Protein AF-B0DB51-F1 (afdb_monomer)

Sequence (323 aa):
MIADKHFDPCLPLSKAPIENFPLRRSRIPTSSFNSIAHEIDLVKVQYQRNSHHPLHLGYKSYASLAPIFNHLLAKFQSLYRTTTQAHVVEGTMSKFKYSYQAFLFFPILHEEIQLPTGSDLAKLDAIAEIVLDCSGQNAHGPGQAGRSTIPIYAILCNPYLNQSKVPTVRFIKFEGASRSFFVGAEARKNSQTEVYGLYQPDVDPFMFSKSLRGICDIIFDLLLLGFIDSMKASRGLQFAFGKFDYAEEDAEKWDVSINHAEIALKKFREAAEQYQNGRLGCCDDIVEEGMQALNTAVESSPGWYPRENAMTHWNVDEIDRRP

pLDDT: mean 74.55, std 19.04, range [26.89, 98.38]

Mean predicted aligned error: 10.65 Å

Secondary structure (DSSP, 8-state):
--------TT---TTS-PPEEEP------HHHHHHHHHHHHHHHHHT-TTS-S-HHHHHHHHH--HHHHHHHHHTTTTSEEEEEEEEEEETTEEEEEEEEEETTEEEEEEEEEEPPTT-HHHHHHHHHHHHHHHHHHHHHSS-SSS-PPPEEEEEEEE--SSTTS--EEEEEEEETTTTEEEEEEEEETTEEE--EE---TTT-HHHHHHHHHHHHHHHHHHHHHHHHHHHHHHTT-TTSS-SSSGGG--HHHHHHHHHHHHHHHHHHHHHHHHHHTT--TTHHHHHHHHHHHHHHHHHTS-TTS--TT--SS--HHHHTT--

Radius of gyration: 20.16 Å; Cα contacts (8 Å, |Δi|>4): 484; chains: 1; bounding box: 48×51×73 Å

Foldseek 3Di:
DDDPPDDDPQDPLPDDCFAADEFFFQQAFPVLLVQLVVVLVVLCVVLPPPPPPDLVPSLCSNQPCVSLCLSLVVLLLQQKDWDDFDFDDDPPKTKTWTFIDGQQAGQEIEMAIAFDPDDSVSVVVVVVVVLVVQLVRQVRGPDDPDADGFKHKYKYWHSYPDPPAFIKIWIKIAHNVVSGIHTYWHDDPPDTRGIQGQDDCVVPVPSNSVSSSRVSRRVSLSVLSSNLRNLVRCQQPQPPDPPPPPNPPDSVLSVLLSVLSVQLSVLSSVLVVCVVVVNPPCSNVSNVSSSVSSVRSSVSPDPVRDSPDRCPDDDPVVVVPDD

Solvent-accessible surface area (backbone atoms only — not comparable to full-atom values): 18064 Å² total; per-residue (Å²): 140,80,81,83,77,79,81,65,90,76,66,71,80,82,89,62,93,70,50,71,41,82,51,58,47,22,38,67,52,66,70,58,51,51,51,37,53,50,46,51,52,49,42,38,67,73,35,35,93,83,54,91,52,61,77,72,56,33,54,49,52,64,62,54,61,60,57,54,50,55,60,57,50,53,71,41,73,24,53,47,33,79,77,48,82,45,82,47,77,59,92,86,36,46,35,40,37,39,40,32,27,28,80,73,31,60,24,34,34,39,35,44,37,41,68,70,89,87,48,75,62,57,55,50,51,54,52,52,47,52,52,52,52,50,52,52,51,58,62,70,27,92,46,76,88,91,53,84,62,57,55,28,42,34,38,42,34,33,56,60,89,54,98,88,59,64,33,36,38,36,41,35,41,34,36,57,80,80,72,44,67,28,43,30,26,34,84,46,102,88,47,75,46,52,66,45,57,46,47,51,59,91,80,37,48,66,58,14,53,55,32,47,49,52,52,50,13,30,53,46,32,51,52,53,50,29,47,48,47,31,50,63,61,50,60,86,62,55,77,85,52,68,102,61,86,68,68,74,64,54,69,62,41,56,50,52,15,47,53,24,39,52,49,14,53,51,27,12,31,50,22,35,52,35,44,76,70,69,42,59,84,62,21,60,58,34,24,49,54,14,48,51,26,35,47,51,13,54,69,44,40,72,76,84,58,71,61,85,63,44,76,86,60,94,59,71,73,66,66,77,68,61,134

Organism: Laccaria bicolor (strain S238N-H82 / ATCC MYA-4686) (NCBI:txid486041)

Structure (mmCIF, N/CA/C/O backbone):
data_AF-B0DB51-F1
#
_entry.id   AF-B0DB51-F1
#
loop_
_atom_site.group_PDB
_atom_site.id
_atom_site.type_symbol
_atom_site.label_atom_id
_atom_site.label_alt_id
_atom_site.label_comp_id
_atom_site.label_asym_id
_atom_site.label_entity_id
_atom_site.label_seq_id
_atom_site.pdbx_PDB_ins_code
_atom_site.Cartn_x
_atom_site.Cartn_y
_atom_site.Cartn_z
_atom_site.occupancy
_atom_site.B_iso_or_equiv
_atom_site.auth_seq_id
_atom_site.auth_comp_id
_atom_site.auth_asym_id
_atom_site.auth_atom_id
_atom_site.pdbx_PDB_model_num
ATOM 1 N N . MET A 1 1 ? -11.425 -16.390 43.180 1.00 30.97 1 MET A N 1
ATOM 2 C CA . MET A 1 1 ? -11.616 -15.559 41.974 1.00 30.97 1 MET A CA 1
ATOM 3 C C . MET A 1 1 ? -10.364 -14.723 41.789 1.00 30.97 1 MET A C 1
ATOM 5 O O . MET A 1 1 ? -10.190 -13.737 42.491 1.00 30.97 1 MET A O 1
ATOM 9 N N . ILE A 1 2 ? -9.441 -15.195 40.954 1.00 26.94 2 ILE A N 1
ATOM 10 C CA . ILE A 1 2 ? -8.206 -14.483 40.613 1.00 26.94 2 ILE A CA 1
ATOM 11 C C . ILE A 1 2 ? -8.519 -13.708 39.337 1.00 26.94 2 ILE A C 1
ATOM 13 O O . ILE A 1 2 ? -9.022 -14.295 38.385 1.00 26.94 2 ILE A O 1
A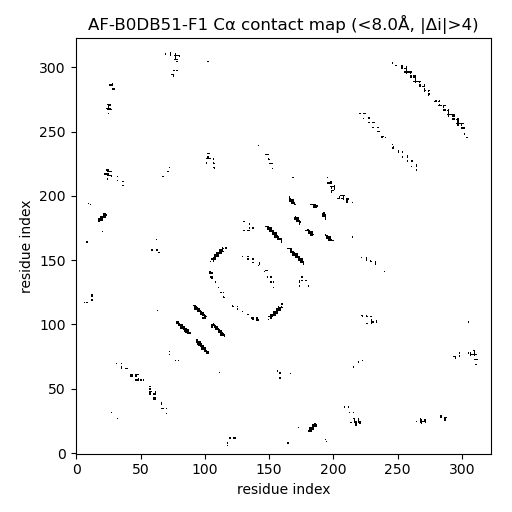TOM 17 N N . ALA A 1 3 ? -8.304 -12.396 39.369 1.00 26.89 3 ALA A N 1
ATOM 18 C CA . ALA A 1 3 ? -8.554 -11.505 38.249 1.00 26.89 3 ALA A CA 1
ATOM 19 C C . ALA A 1 3 ? -7.756 -11.954 37.013 1.00 26.89 3 ALA A C 1
ATOM 21 O O . ALA A 1 3 ? -6.528 -12.064 37.073 1.00 26.89 3 ALA A O 1
ATOM 22 N N . ASP A 1 4 ? -8.474 -12.196 35.915 1.00 30.66 4 ASP A N 1
ATOM 23 C CA . ASP A 1 4 ? -7.929 -12.376 34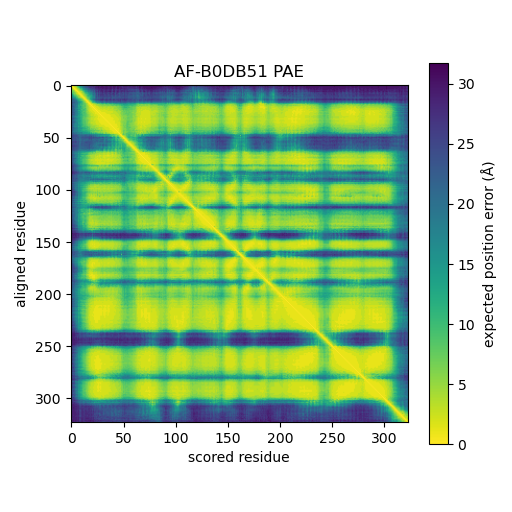.573 1.00 30.66 4 ASP A CA 1
ATOM 24 C C . ASP A 1 4 ? -7.029 -11.186 34.231 1.00 30.66 4 ASP A C 1
ATOM 26 O O . ASP A 1 4 ? -7.491 -10.082 33.933 1.00 30.66 4 ASP A O 1
ATOM 30 N N . LYS A 1 5 ? -5.711 -11.397 34.280 1.00 29.94 5 LYS A N 1
ATOM 31 C CA . LYS A 1 5 ? -4.756 -10.464 33.686 1.00 29.94 5 LYS A CA 1
ATOM 32 C C . LYS A 1 5 ? -4.947 -10.527 32.175 1.00 29.94 5 LYS A C 1
ATOM 34 O O . LYS A 1 5 ? -4.531 -11.485 31.529 1.00 29.94 5 LYS A O 1
ATOM 39 N N . HIS A 1 6 ? -5.606 -9.505 31.638 1.00 33.88 6 HIS A N 1
ATOM 40 C CA . HIS A 1 6 ? -5.788 -9.279 30.213 1.00 33.88 6 HIS A CA 1
ATOM 41 C C . HIS A 1 6 ? -4.480 -9.485 29.440 1.00 33.88 6 HIS A C 1
ATOM 43 O O . HIS A 1 6 ? -3.517 -8.735 29.579 1.00 33.88 6 HIS A O 1
ATOM 49 N N . PHE A 1 7 ? -4.467 -10.528 28.615 1.00 32.88 7 PHE A N 1
ATOM 50 C CA . PHE A 1 7 ? -3.421 -10.792 27.641 1.00 32.88 7 PHE A CA 1
ATOM 51 C C . PHE A 1 7 ? -3.569 -9.803 26.481 1.00 32.88 7 PHE A C 1
ATOM 53 O O . PHE A 1 7 ? -4.488 -9.956 25.665 1.00 32.88 7 PHE A O 1
ATOM 60 N N . ASP A 1 8 ? -2.682 -8.809 26.418 1.00 38.22 8 ASP A N 1
ATOM 61 C CA . ASP A 1 8 ? -2.663 -7.786 25.373 1.00 38.22 8 ASP A CA 1
ATOM 62 C C . ASP A 1 8 ? -2.074 -8.351 24.057 1.00 38.22 8 ASP A C 1
ATOM 64 O O . ASP A 1 8 ? -0.877 -8.648 23.981 1.00 38.22 8 ASP A O 1
ATOM 68 N N . PRO A 1 9 ? -2.887 -8.536 22.999 1.00 37.06 9 PRO A N 1
ATOM 69 C CA . PRO A 1 9 ? -2.409 -8.960 21.680 1.00 37.06 9 PRO A CA 1
ATOM 70 C C . PRO A 1 9 ? -1.460 -7.951 20.999 1.00 37.06 9 PRO A C 1
ATOM 72 O O . PRO A 1 9 ? -0.819 -8.303 20.005 1.00 37.06 9 PRO A O 1
ATOM 75 N N . CYS A 1 10 ? -1.354 -6.725 21.522 1.00 41.06 10 CYS A N 1
ATOM 76 C CA . CYS A 1 10 ? -0.528 -5.638 20.999 1.00 41.06 10 CYS A CA 1
ATOM 77 C C . CYS A 1 10 ? 0.886 -5.582 21.600 1.00 41.06 10 CYS A C 1
ATOM 79 O O . CYS A 1 10 ? 1.649 -4.688 21.240 1.00 41.06 10 CYS A O 1
ATOM 81 N N . LEU A 1 11 ? 1.262 -6.513 22.489 1.00 42.00 11 LEU A N 1
ATOM 82 C CA . LEU A 1 11 ? 2.612 -6.546 23.061 1.00 42.00 11 LEU A CA 1
ATOM 83 C C . LEU A 1 11 ? 3.681 -6.691 21.948 1.00 42.00 11 LEU A C 1
ATOM 85 O O . LEU A 1 11 ? 3.564 -7.606 21.115 1.00 42.00 11 LEU A O 1
ATOM 89 N N . PRO A 1 12 ? 4.701 -5.805 21.917 1.00 50.09 12 PRO A N 1
ATOM 90 C CA . PRO A 1 12 ? 5.802 -5.867 20.958 1.00 50.09 12 PRO A CA 1
ATOM 91 C C . PRO A 1 12 ? 6.576 -7.178 21.113 1.00 50.09 12 PRO A C 1
ATOM 93 O O . PRO A 1 12 ? 6.573 -7.790 22.183 1.00 50.09 12 PRO A O 1
ATOM 96 N N . LEU A 1 13 ? 7.230 -7.617 20.035 1.00 53.03 13 LEU A N 1
ATOM 97 C CA . LEU A 1 13 ? 8.095 -8.801 20.032 1.00 53.03 13 LEU A CA 1
ATOM 98 C C . LEU A 1 13 ? 9.250 -8.555 21.011 1.00 53.03 13 LEU A C 1
ATOM 100 O O . LEU A 1 13 ? 10.253 -7.934 20.672 1.00 53.03 13 LEU A O 1
ATOM 104 N N . SER A 1 14 ? 9.090 -8.960 22.269 1.00 49.25 14 SER A N 1
ATOM 105 C CA . SER A 1 14 ? 10.090 -8.659 23.286 1.00 49.25 14 SER A CA 1
ATOM 106 C C . SER A 1 14 ? 11.328 -9.551 23.102 1.00 49.25 14 SER A C 1
ATOM 108 O O . SER A 1 14 ? 11.208 -10.774 23.066 1.00 49.25 14 SER A O 1
ATOM 110 N N . LYS A 1 15 ? 12.506 -8.900 23.056 1.00 45.47 15 LYS A N 1
ATOM 111 C CA . LYS A 1 15 ? 13.894 -9.395 23.255 1.00 45.47 15 LYS A CA 1
ATOM 112 C C . LYS A 1 15 ? 14.832 -9.575 22.051 1.00 45.47 15 LYS A C 1
ATOM 114 O O . LYS A 1 15 ? 16.023 -9.739 22.302 1.00 45.47 15 LYS A O 1
ATOM 119 N N . ALA A 1 16 ? 14.395 -9.459 20.800 1.00 46.47 16 ALA A N 1
ATOM 120 C CA . ALA A 1 16 ? 15.324 -9.327 19.667 1.00 46.47 16 ALA A CA 1
ATOM 121 C C . ALA A 1 16 ? 15.239 -7.896 19.112 1.00 46.47 16 ALA A C 1
ATOM 123 O O . ALA A 1 16 ? 14.119 -7.436 18.886 1.00 46.47 16 ALA A O 1
ATOM 124 N N . PRO A 1 17 ? 16.356 -7.166 18.912 1.00 56.88 17 PRO A N 1
ATOM 125 C CA . PRO A 1 17 ? 16.323 -5.852 18.281 1.00 56.88 17 PRO A CA 1
ATOM 126 C C . PRO A 1 17 ? 16.059 -6.048 16.786 1.00 56.88 17 PRO A C 1
ATOM 128 O O . PRO A 1 17 ? 16.980 -6.071 15.976 1.00 56.88 17 PRO A O 1
ATOM 131 N N . ILE A 1 18 ? 14.798 -6.275 16.429 1.00 70.88 18 ILE A N 1
ATOM 132 C CA . ILE A 1 18 ? 14.376 -6.223 15.035 1.00 70.88 18 ILE A CA 1
ATOM 133 C C . ILE A 1 18 ? 14.387 -4.746 14.651 1.00 70.88 18 ILE A C 1
ATOM 135 O O . ILE A 1 18 ? 13.784 -3.918 15.333 1.00 70.88 18 ILE A O 1
ATOM 139 N N . GLU A 1 19 ? 15.126 -4.409 13.599 1.00 83.38 19 GLU A N 1
ATOM 140 C CA . GLU A 1 19 ? 15.186 -3.036 13.117 1.00 83.38 19 GLU A CA 1
ATOM 141 C C . GLU A 1 19 ? 13.831 -2.613 12.540 1.00 83.38 19 GLU A C 1
ATOM 143 O O . GLU A 1 19 ? 13.132 -3.388 11.878 1.00 83.38 19 GLU A O 1
ATOM 148 N N . ASN A 1 20 ? 13.470 -1.355 12.787 1.00 87.44 20 ASN A N 1
ATOM 149 C CA . ASN A 1 20 ? 12.212 -0.794 12.325 1.00 87.44 20 ASN A CA 1
ATOM 150 C C . ASN A 1 20 ? 12.416 -0.003 11.029 1.00 87.44 20 ASN A C 1
ATOM 152 O O . ASN A 1 20 ? 13.357 0.784 10.916 1.00 87.44 20 ASN A O 1
ATOM 156 N N . PHE A 1 21 ? 11.497 -0.153 10.073 1.00 91.56 21 PHE A N 1
ATOM 157 C CA . PHE A 1 21 ? 11.397 0.749 8.926 1.00 91.56 21 PHE A CA 1
ATOM 158 C C . PHE A 1 21 ? 10.251 1.751 9.141 1.00 91.56 21 PHE A C 1
ATOM 160 O O . PHE A 1 21 ? 9.211 1.394 9.705 1.00 91.56 21 PHE A O 1
ATOM 167 N N . PRO A 1 22 ? 10.411 3.016 8.712 1.00 91.94 22 PRO A N 1
ATOM 168 C CA . PRO A 1 22 ? 9.405 4.038 8.953 1.00 91.94 22 PRO A CA 1
ATOM 169 C C . PRO A 1 22 ? 8.180 3.810 8.064 1.00 91.94 22 PRO A C 1
ATOM 171 O O . PRO A 1 22 ? 8.269 3.908 6.839 1.00 91.94 22 PRO A O 1
ATOM 174 N N . LEU A 1 23 ? 7.024 3.576 8.684 1.00 93.69 23 LEU A N 1
ATOM 175 C CA . LEU A 1 23 ? 5.744 3.600 7.983 1.00 93.69 23 LEU A CA 1
ATOM 176 C C . LEU A 1 23 ? 5.307 5.043 7.759 1.00 93.69 2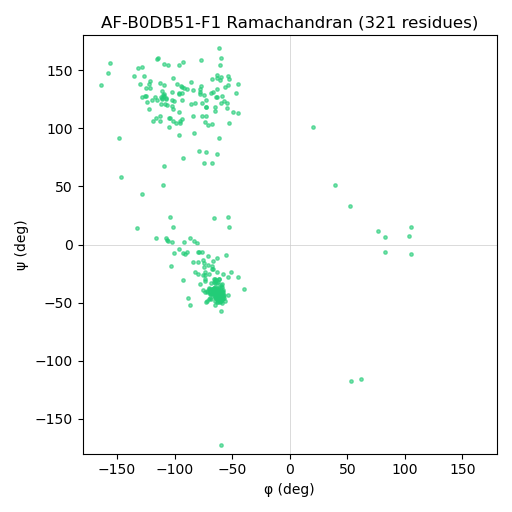3 LEU A C 1
ATOM 178 O O . LEU A 1 23 ? 5.273 5.855 8.688 1.00 93.69 23 LEU A O 1
ATOM 182 N N . ARG A 1 24 ? 4.962 5.349 6.510 1.00 94.12 24 ARG A N 1
ATOM 183 C CA . ARG A 1 24 ? 4.379 6.626 6.105 1.00 94.12 24 ARG A CA 1
ATOM 184 C C . ARG A 1 24 ? 2.956 6.400 5.619 1.00 94.12 24 ARG A C 1
ATOM 186 O O . ARG A 1 24 ? 2.557 5.284 5.300 1.00 94.12 24 ARG A O 1
ATOM 193 N N . ARG A 1 25 ? 2.185 7.481 5.606 1.00 94.38 25 ARG A N 1
ATOM 194 C CA . ARG A 1 25 ? 0.819 7.493 5.093 1.00 94.38 25 ARG A CA 1
ATOM 195 C C . ARG A 1 25 ? 0.803 8.267 3.791 1.00 94.38 25 ARG A C 1
ATOM 197 O O . ARG A 1 25 ? 1.246 9.412 3.769 1.00 94.38 25 ARG A O 1
ATOM 204 N N . SER A 1 26 ? 0.252 7.657 2.753 1.00 96.50 26 SER A N 1
ATOM 205 C CA . SER A 1 26 ? -0.104 8.328 1.511 1.00 96.50 26 SER A CA 1
ATOM 206 C C . SER A 1 26 ? -1.616 8.509 1.504 1.00 96.50 26 SER A C 1
ATOM 208 O O . SER A 1 26 ? -2.366 7.538 1.432 1.00 96.50 26 SER A O 1
ATOM 210 N N . ARG A 1 27 ? -2.072 9.755 1.666 1.00 95.38 27 ARG A N 1
ATOM 211 C CA . ARG A 1 27 ? -3.493 10.076 1.831 1.00 95.38 27 ARG A CA 1
ATOM 212 C C . ARG A 1 27 ? -4.266 9.733 0.560 1.00 95.38 27 ARG A C 1
ATOM 214 O O . ARG A 1 27 ? -4.081 10.389 -0.457 1.00 95.38 27 ARG A O 1
ATOM 221 N N . ILE A 1 28 ? -5.178 8.766 0.629 1.00 94.88 28 ILE A N 1
ATOM 222 C CA . ILE A 1 28 ? -6.052 8.453 -0.516 1.00 94.88 28 ILE A CA 1
ATOM 223 C C . ILE A 1 28 ? -7.180 9.487 -0.666 1.00 94.88 28 ILE A C 1
ATOM 225 O O . ILE A 1 28 ? -7.550 10.112 0.337 1.00 94.88 28 ILE A O 1
ATOM 229 N N . PRO A 1 29 ? -7.799 9.630 -1.856 1.00 94.19 29 PRO A N 1
ATOM 230 C CA . PRO A 1 29 ? -9.004 10.439 -2.031 1.00 94.19 29 PRO A CA 1
ATOM 231 C C . PRO A 1 29 ? -10.111 10.050 -1.053 1.00 94.19 29 PRO A C 1
ATOM 233 O O . PRO A 1 29 ? -10.385 8.866 -0.838 1.00 94.19 29 PRO A O 1
ATOM 236 N N . THR A 1 30 ? -10.791 11.045 -0.482 1.00 92.12 30 THR A N 1
ATOM 237 C CA . THR A 1 30 ? -11.895 10.816 0.466 1.00 92.12 30 THR A CA 1
ATOM 238 C C . THR A 1 30 ? -13.029 10.004 -0.165 1.00 92.12 30 THR A C 1
ATOM 240 O O . THR A 1 30 ? -13.571 9.112 0.483 1.00 92.12 30 THR A O 1
ATOM 243 N N . SER A 1 31 ? -13.319 10.217 -1.449 1.00 91.56 31 SER A N 1
ATOM 244 C CA . SER A 1 31 ? -14.272 9.407 -2.220 1.00 91.56 31 SER A CA 1
ATOM 245 C C . SER A 1 31 ? -13.871 7.927 -2.303 1.00 91.56 31 SER A C 1
ATOM 247 O O . SER A 1 31 ? -14.712 7.044 -2.125 1.00 91.56 31 SER A O 1
ATOM 249 N N . SER A 1 32 ? -12.581 7.645 -2.511 1.00 92.56 32 SER A N 1
ATOM 250 C CA . SER A 1 32 ? -12.058 6.273 -2.560 1.00 92.56 32 SER A CA 1
ATOM 251 C C . SER A 1 32 ? -12.121 5.614 -1.182 1.00 92.56 32 SER A C 1
ATOM 253 O O . SER A 1 32 ? -12.573 4.481 -1.066 1.00 92.56 32 SER A O 1
ATOM 255 N N . PHE A 1 33 ? -11.766 6.345 -0.120 1.00 94.19 33 PHE A N 1
ATOM 256 C CA . PHE A 1 33 ? -11.922 5.851 1.248 1.00 94.19 33 PHE A CA 1
ATOM 257 C C . PHE A 1 33 ? -13.379 5.511 1.590 1.00 94.19 33 PHE A C 1
ATOM 259 O O . PHE A 1 33 ? -13.646 4.443 2.133 1.00 94.19 33 PHE A O 1
ATOM 266 N N . ASN A 1 34 ? -14.320 6.397 1.258 1.00 92.25 34 ASN A N 1
ATOM 267 C CA . ASN A 1 34 ? -15.740 6.170 1.526 1.00 92.25 34 ASN A CA 1
ATOM 268 C C . ASN A 1 34 ? -16.264 4.934 0.781 1.00 92.25 34 ASN A C 1
ATOM 270 O O . ASN A 1 34 ? -17.061 4.184 1.337 1.00 92.25 34 ASN A O 1
ATOM 274 N N . SER A 1 35 ? -15.779 4.696 -0.442 1.00 92.38 35 SER A N 1
ATOM 275 C CA . SER A 1 35 ? -16.126 3.504 -1.228 1.00 92.38 35 SER A CA 1
ATOM 276 C C . SER A 1 35 ? -15.613 2.221 -0.563 1.00 92.38 35 SER A C 1
ATOM 278 O O . SER A 1 35 ? -16.379 1.279 -0.386 1.00 92.38 35 SER A O 1
ATOM 280 N N . ILE A 1 36 ? -14.356 2.215 -0.096 1.00 91.38 36 ILE A N 1
ATOM 281 C CA . ILE A 1 36 ? -13.772 1.094 0.663 1.00 91.38 36 ILE A CA 1
ATOM 282 C C . ILE A 1 36 ? -14.563 0.823 1.947 1.00 91.38 36 ILE A C 1
ATOM 284 O O . ILE A 1 36 ? -14.889 -0.323 2.248 1.00 91.38 36 ILE A O 1
ATOM 288 N N . ALA A 1 37 ? -14.868 1.872 2.717 1.00 89.75 37 ALA A N 1
ATOM 289 C CA . ALA A 1 37 ? -15.622 1.740 3.960 1.00 89.75 37 ALA A CA 1
ATOM 290 C C . ALA A 1 37 ? -17.007 1.126 3.705 1.00 89.75 37 ALA A C 1
ATOM 292 O O . ALA A 1 37 ? -17.402 0.197 4.406 1.00 89.75 37 ALA A O 1
ATOM 293 N N . HIS A 1 38 ? -17.691 1.585 2.654 1.00 88.12 38 HIS A N 1
ATOM 294 C CA . HIS A 1 38 ? -18.982 1.047 2.248 1.00 88.12 38 HIS A CA 1
ATOM 295 C C . HIS A 1 38 ? -18.907 -0.433 1.850 1.00 88.12 38 HIS A C 1
ATOM 297 O O . HIS A 1 38 ? -19.742 -1.221 2.283 1.00 88.12 38 HIS A O 1
ATOM 303 N N . GLU A 1 39 ? -17.900 -0.845 1.077 1.00 85.25 39 GLU A N 1
ATOM 304 C CA . GLU A 1 39 ? -17.738 -2.257 0.712 1.00 85.25 39 GLU A CA 1
ATOM 305 C C . GLU A 1 39 ? -17.443 -3.152 1.911 1.00 85.25 39 GLU A C 1
ATOM 307 O O . GLU A 1 39 ? -17.985 -4.251 2.002 1.00 85.25 39 GLU A O 1
ATOM 312 N N . ILE A 1 40 ? -16.630 -2.686 2.861 1.00 82.94 40 ILE A N 1
ATOM 313 C CA . ILE A 1 40 ? -16.391 -3.429 4.101 1.00 82.94 40 ILE A CA 1
ATOM 314 C C . ILE A 1 40 ? -17.700 -3.601 4.881 1.00 82.94 40 ILE A C 1
ATOM 316 O O . ILE A 1 40 ? -17.953 -4.684 5.412 1.00 82.94 40 ILE A O 1
ATOM 320 N N . ASP A 1 41 ? -18.548 -2.573 4.930 1.00 80.38 41 ASP A N 1
ATOM 321 C CA . ASP A 1 41 ? -19.868 -2.675 5.555 1.00 80.38 41 ASP A CA 1
ATOM 322 C C . ASP A 1 41 ? -20.779 -3.664 4.804 1.00 80.38 41 ASP A C 1
ATOM 324 O O . ASP A 1 41 ? -21.437 -4.490 5.440 1.00 80.38 41 ASP A O 1
ATOM 328 N N . LEU A 1 42 ? -20.768 -3.668 3.465 1.00 79.19 42 LEU A N 1
ATOM 329 C CA . LEU A 1 42 ? -21.520 -4.637 2.655 1.00 79.19 42 LEU A CA 1
ATOM 330 C C . LEU A 1 42 ? -21.062 -6.079 2.896 1.00 79.19 42 LEU A C 1
ATOM 332 O O . LEU A 1 42 ? -21.900 -6.946 3.145 1.00 79.19 42 LEU A O 1
ATOM 336 N N . VAL A 1 43 ? -19.751 -6.340 2.874 1.00 75.50 43 VAL A N 1
ATOM 337 C CA . VAL A 1 43 ? -19.188 -7.672 3.149 1.00 75.50 43 VAL A CA 1
ATOM 338 C C . VAL A 1 43 ? -19.603 -8.139 4.547 1.00 75.50 43 VAL A C 1
ATOM 340 O O . VAL A 1 43 ? -20.006 -9.287 4.727 1.00 75.50 43 VAL A O 1
ATOM 343 N N . LYS A 1 44 ? -19.611 -7.250 5.544 1.00 70.19 44 LYS A N 1
ATOM 344 C CA . LYS A 1 44 ? -20.080 -7.593 6.897 1.00 70.19 44 LYS A CA 1
ATOM 345 C C . LYS A 1 44 ? -21.559 -7.957 6.943 1.00 70.19 44 LYS A C 1
ATOM 347 O O . LYS A 1 44 ? -21.927 -8.904 7.637 1.00 70.19 44 LYS A O 1
ATOM 352 N N . VAL A 1 45 ? -22.403 -7.220 6.221 1.00 73.19 45 VAL A N 1
ATOM 353 C CA . VAL A 1 45 ? -23.844 -7.502 6.144 1.00 73.19 45 VAL A CA 1
ATOM 354 C C . VAL A 1 45 ? -24.113 -8.816 5.413 1.00 73.19 45 VAL A C 1
ATOM 356 O O . VAL A 1 45 ? -25.011 -9.549 5.818 1.00 73.19 45 VAL A O 1
ATOM 359 N N . GLN A 1 46 ? -23.351 -9.126 4.364 1.00 69.38 46 GLN A N 1
ATOM 360 C CA . GLN A 1 46 ? -23.511 -10.356 3.583 1.00 69.38 46 GLN A CA 1
ATOM 361 C C . GLN A 1 46 ? -23.040 -11.594 4.347 1.00 69.38 46 GLN A C 1
ATOM 363 O O . GLN A 1 46 ? -23.701 -12.628 4.320 1.00 69.38 46 GLN A O 1
ATOM 368 N N . TYR A 1 47 ? -21.934 -11.478 5.077 1.00 64.19 47 TYR A N 1
ATOM 369 C CA . TYR A 1 47 ? -21.314 -12.592 5.785 1.00 64.19 47 TYR A CA 1
ATOM 370 C C . TYR A 1 47 ? -21.465 -12.454 7.301 1.00 64.19 47 TYR A C 1
ATOM 372 O O . TYR A 1 47 ? -20.490 -12.526 8.053 1.00 64.19 47 TYR A O 1
ATOM 380 N N . GLN A 1 48 ? -22.703 -12.234 7.759 1.00 60.00 48 GLN A N 1
ATOM 381 C CA . GLN A 1 48 ? -22.986 -12.003 9.176 1.00 60.00 48 GLN A CA 1
ATOM 382 C C . GLN A 1 48 ? -22.420 -13.112 10.064 1.00 60.00 48 GLN A C 1
ATOM 384 O O . GLN A 1 48 ? -22.477 -14.301 9.743 1.00 60.00 48 GLN A O 1
ATOM 389 N N . ARG A 1 49 ? -21.981 -12.700 11.253 1.00 55.84 49 ARG A N 1
ATOM 390 C CA . ARG A 1 49 ? -21.354 -13.515 12.305 1.00 55.84 49 ARG A CA 1
ATOM 391 C C . ARG A 1 49 ? -22.128 -14.783 12.709 1.00 55.84 49 ARG A C 1
ATOM 393 O O . ARG A 1 49 ? -21.512 -15.715 13.208 1.00 55.84 49 ARG A O 1
ATOM 400 N N . ASN A 1 50 ? -23.446 -14.817 12.487 1.00 52.19 50 ASN A N 1
ATOM 401 C CA . ASN A 1 50 ? -24.342 -15.923 12.862 1.00 52.19 50 ASN A CA 1
ATOM 402 C C . ASN A 1 50 ? -24.832 -16.758 11.668 1.00 52.19 50 ASN A C 1
ATOM 404 O O . ASN A 1 50 ? -25.699 -17.615 11.832 1.00 52.19 50 ASN A O 1
ATOM 408 N N . SER A 1 51 ? -24.326 -16.499 10.463 1.00 48.44 51 SER A N 1
ATOM 409 C CA . SER A 1 51 ? -24.651 -17.328 9.307 1.00 48.44 51 SER A CA 1
ATOM 410 C C . SER A 1 51 ? -24.123 -18.749 9.541 1.00 48.44 51 SER A C 1
ATOM 412 O O . SER A 1 51 ? -22.988 -18.936 9.972 1.00 48.44 51 SER A O 1
ATOM 414 N N . HIS A 1 52 ? -24.936 -19.772 9.262 1.00 49.91 52 HIS A N 1
ATOM 415 C CA . HIS A 1 52 ? -24.556 -21.194 9.340 1.00 49.91 52 HIS A CA 1
ATOM 416 C C . HIS A 1 52 ? -23.488 -21.602 8.303 1.00 49.91 52 HIS A C 1
ATOM 418 O O . HIS A 1 52 ? -23.377 -22.773 7.938 1.00 49.91 52 HIS A O 1
ATOM 424 N N . HIS A 1 53 ? -22.703 -20.647 7.802 1.00 46.53 53 HIS A N 1
ATOM 425 C CA . HIS A 1 53 ? -21.545 -20.936 6.984 1.00 46.53 53 HIS A CA 1
ATOM 426 C C . HIS A 1 53 ? -20.521 -21.718 7.814 1.00 46.53 53 HIS A C 1
ATOM 428 O O . HIS A 1 53 ? -20.396 -21.480 9.020 1.00 46.53 53 HIS A O 1
ATOM 434 N N . PRO A 1 54 ? -19.773 -22.649 7.192 1.00 48.59 54 PRO A N 1
ATOM 435 C CA . PRO A 1 54 ? -18.671 -23.327 7.860 1.00 48.59 54 PRO A CA 1
ATOM 436 C C . PRO A 1 54 ? -17.818 -22.288 8.595 1.00 48.59 54 PRO A C 1
ATOM 438 O O . PRO A 1 54 ? -17.465 -21.275 7.992 1.00 48.59 54 PRO A O 1
ATOM 441 N N . LEU A 1 55 ? -17.508 -22.521 9.876 1.00 48.59 55 LEU A N 1
ATOM 442 C CA . LEU A 1 55 ? -16.799 -21.589 10.778 1.00 48.59 55 LEU A CA 1
ATOM 443 C C . LEU A 1 55 ? -15.564 -20.924 10.143 1.00 48.59 55 LEU A C 1
ATOM 445 O O . LEU A 1 55 ? -15.213 -19.797 10.485 1.00 48.59 55 LEU A O 1
ATOM 449 N N . HIS A 1 56 ? -14.929 -21.601 9.187 1.00 49.28 56 HIS A N 1
ATOM 450 C CA . HIS A 1 56 ? -13.798 -21.080 8.436 1.00 49.28 56 HIS A CA 1
ATOM 451 C C . HIS A 1 56 ? -14.159 -20.003 7.402 1.00 49.28 56 HIS A C 1
ATOM 453 O O . HIS A 1 56 ? -13.324 -19.150 7.162 1.00 49.28 56 HIS A O 1
ATOM 459 N N . LEU A 1 57 ? -15.338 -20.001 6.776 1.00 46.50 57 LEU A N 1
ATOM 460 C CA . LEU A 1 57 ? -15.687 -19.057 5.701 1.00 46.50 57 LEU A CA 1
ATOM 461 C C . LEU A 1 57 ? -16.305 -17.757 6.231 1.00 46.50 57 LEU A C 1
ATOM 463 O O . LEU A 1 57 ? -15.846 -16.687 5.850 1.00 46.50 57 LEU A O 1
ATOM 467 N N . GLY A 1 58 ? -17.264 -17.832 7.163 1.00 45.84 58 GLY A N 1
ATOM 468 C CA . GLY A 1 58 ? -17.944 -16.638 7.697 1.00 45.84 58 GLY A CA 1
ATOM 469 C C . GLY A 1 58 ? -17.026 -15.704 8.499 1.00 45.84 58 GLY A C 1
ATOM 470 O O . GLY A 1 58 ? -17.206 -14.487 8.496 1.00 45.84 58 GLY A O 1
ATOM 471 N N . TYR A 1 59 ? -15.992 -16.259 9.142 1.00 47.91 59 TYR A N 1
ATOM 472 C CA . TYR A 1 59 ? -15.001 -15.476 9.884 1.00 47.91 59 TYR A CA 1
ATOM 473 C C . TYR A 1 59 ? -13.967 -14.797 8.971 1.00 47.91 59 TYR A C 1
ATOM 475 O O . TYR A 1 59 ? -13.533 -13.679 9.250 1.00 47.91 59 TYR A O 1
ATOM 483 N N . LYS A 1 60 ? -13.602 -15.452 7.857 1.00 53.25 60 LYS A N 1
ATOM 484 C CA . LYS A 1 60 ? -12.643 -14.934 6.864 1.00 53.25 60 LYS A CA 1
ATOM 485 C C . LYS A 1 60 ? -13.171 -13.681 6.174 1.00 53.25 60 LYS A C 1
ATOM 487 O O . LYS A 1 60 ? -12.445 -12.708 6.025 1.00 53.25 60 LYS A O 1
ATOM 492 N N . SER A 1 61 ? -14.456 -13.656 5.851 1.00 52.44 61 SER A N 1
ATOM 493 C CA . SER A 1 61 ? -15.123 -12.498 5.252 1.00 52.44 61 SER A CA 1
ATOM 494 C C . SER A 1 61 ? -15.182 -11.273 6.174 1.00 52.44 61 SER A C 1
ATOM 496 O O . SER A 1 61 ? -15.127 -10.149 5.689 1.00 52.44 61 SER A O 1
ATOM 498 N N . TYR A 1 62 ? -15.232 -11.450 7.500 1.00 50.62 62 TYR A N 1
ATOM 499 C CA . TYR A 1 62 ? -15.379 -10.326 8.437 1.00 50.62 62 TYR A CA 1
ATOM 500 C C . TYR A 1 62 ? -14.104 -9.479 8.603 1.00 50.62 62 TYR A C 1
ATOM 502 O O . TYR A 1 62 ? -14.177 -8.284 8.897 1.00 50.62 62 TYR A O 1
ATOM 510 N N . ALA A 1 63 ? -12.937 -10.102 8.439 1.00 56.84 63 ALA A N 1
ATOM 511 C CA . ALA A 1 63 ? -11.628 -9.487 8.656 1.00 56.84 63 ALA A CA 1
ATOM 512 C C . ALA A 1 63 ? -10.776 -9.405 7.378 1.00 56.84 63 ALA A C 1
ATOM 514 O O . ALA A 1 63 ? -9.611 -9.010 7.455 1.00 56.84 63 ALA A O 1
ATOM 515 N N . SER A 1 64 ? -11.338 -9.771 6.222 1.00 70.25 64 SER A N 1
ATOM 516 C CA . SER A 1 64 ? -10.596 -9.727 4.968 1.00 70.25 64 SER A CA 1
ATOM 517 C C . SER A 1 64 ? -10.260 -8.290 4.587 1.00 70.25 64 SER A C 1
ATOM 519 O O . SER A 1 64 ? -11.124 -7.409 4.553 1.00 70.25 64 SER A O 1
ATOM 521 N N . LEU A 1 65 ? -8.991 -8.063 4.254 1.00 78.00 65 LEU A N 1
ATOM 522 C CA . LEU A 1 65 ? -8.532 -6.793 3.693 1.00 78.00 65 LEU A CA 1
ATOM 523 C C . LEU A 1 65 ? -8.765 -6.723 2.175 1.00 78.00 65 LEU A C 1
ATOM 525 O O . LEU A 1 65 ? -8.399 -5.726 1.554 1.00 78.00 65 LEU A O 1
ATOM 529 N N . ALA A 1 66 ? -9.379 -7.744 1.566 1.00 76.50 66 ALA A N 1
ATOM 530 C CA . ALA A 1 66 ? -9.599 -7.811 0.123 1.00 76.50 66 ALA A CA 1
ATOM 531 C C . ALA A 1 66 ? -10.308 -6.571 -0.466 1.00 76.50 66 ALA A C 1
ATOM 533 O O . ALA A 1 66 ? -9.804 -6.064 -1.469 1.00 76.50 66 ALA A O 1
ATOM 534 N N . PRO A 1 67 ? -11.374 -5.997 0.143 1.00 79.69 67 PRO A N 1
ATOM 535 C CA . PRO A 1 67 ? -11.988 -4.767 -0.376 1.00 79.69 67 PRO A CA 1
ATOM 536 C C . PRO A 1 67 ? -11.005 -3.590 -0.448 1.00 79.69 67 PRO A C 1
ATOM 538 O O . PRO A 1 67 ? -11.021 -2.811 -1.398 1.00 79.69 67 PRO A O 1
ATOM 541 N N . ILE A 1 68 ? -10.092 -3.491 0.527 1.00 87.31 68 ILE A N 1
ATOM 542 C CA . ILE A 1 68 ? -9.050 -2.459 0.541 1.00 87.31 68 ILE A CA 1
ATOM 543 C C . ILE A 1 68 ? -8.111 -2.665 -0.649 1.00 87.31 68 ILE A C 1
ATOM 545 O O . ILE A 1 68 ? -7.888 -1.737 -1.424 1.00 87.31 68 ILE A O 1
ATOM 549 N N . PHE A 1 69 ? -7.579 -3.877 -0.826 1.00 85.31 69 PHE A N 1
ATOM 550 C CA . PHE A 1 69 ? -6.657 -4.163 -1.927 1.00 85.31 69 PHE A CA 1
ATOM 551 C C . PHE A 1 69 ? -7.308 -3.959 -3.293 1.00 85.31 69 PHE A C 1
ATOM 553 O O . PHE A 1 69 ? -6.704 -3.309 -4.139 1.00 85.31 69 PHE A O 1
ATOM 560 N N . ASN A 1 70 ? -8.537 -4.430 -3.502 1.00 81.94 70 ASN A N 1
ATOM 561 C CA . ASN A 1 70 ? -9.229 -4.292 -4.785 1.00 81.94 70 ASN A CA 1
ATOM 562 C C . ASN A 1 70 ? -9.375 -2.819 -5.198 1.00 81.94 70 ASN A C 1
ATOM 564 O O . ASN A 1 70 ? -9.023 -2.454 -6.320 1.00 81.94 70 ASN A O 1
ATOM 568 N N . HIS A 1 71 ? -9.805 -1.951 -4.278 1.00 87.19 71 HIS A N 1
ATOM 569 C CA . HIS A 1 71 ? -9.942 -0.514 -4.545 1.00 87.19 71 HIS A CA 1
ATOM 570 C C . HIS A 1 71 ? -8.616 0.191 -4.787 1.00 87.19 71 HIS A C 1
ATOM 572 O O . HIS A 1 71 ? -8.512 1.041 -5.675 1.00 87.19 71 HIS A O 1
ATOM 578 N N . LEU A 1 72 ? -7.609 -0.116 -3.969 1.00 91.69 72 LEU A N 1
ATOM 579 C CA . LEU A 1 72 ? -6.323 0.566 -4.051 1.00 91.69 72 LEU A CA 1
ATOM 580 C C . LEU A 1 72 ? -5.526 0.114 -5.278 1.00 91.69 72 LEU A C 1
ATOM 582 O O . LEU A 1 72 ? -4.965 0.955 -5.976 1.00 91.69 72 LEU A O 1
ATOM 586 N N . LEU A 1 73 ? -5.526 -1.183 -5.593 1.00 89.06 73 LEU A N 1
ATOM 587 C CA . LEU A 1 73 ? -4.862 -1.726 -6.781 1.00 89.06 73 LEU A CA 1
ATOM 588 C C . LEU A 1 73 ? -5.520 -1.240 -8.076 1.00 89.06 73 LEU A C 1
ATOM 590 O O . LEU A 1 73 ? -4.817 -1.003 -9.058 1.00 89.06 73 LEU A O 1
ATOM 594 N N . ALA A 1 74 ? -6.839 -1.011 -8.078 1.00 87.62 74 ALA A N 1
ATOM 595 C CA . ALA A 1 74 ? -7.540 -0.454 -9.235 1.00 87.62 74 ALA A CA 1
ATOM 596 C C . ALA A 1 74 ? -6.989 0.919 -9.669 1.00 87.62 74 ALA A C 1
ATOM 598 O O . ALA A 1 74 ? -7.059 1.260 -10.850 1.00 87.62 74 ALA A O 1
ATOM 599 N N . LYS A 1 75 ? -6.373 1.688 -8.756 1.00 90.44 75 LYS A N 1
ATOM 600 C CA . LYS A 1 75 ? -5.723 2.973 -9.085 1.00 90.44 75 LYS A CA 1
ATOM 601 C C . LYS A 1 75 ? -4.494 2.825 -9.985 1.00 90.44 75 LYS A C 1
ATOM 603 O O . LYS A 1 75 ? -4.066 3.805 -10.578 1.00 90.44 75 LYS A O 1
ATOM 608 N N . PHE A 1 76 ? -3.971 1.611 -10.131 1.00 90.06 76 PHE A N 1
ATOM 609 C CA . PHE A 1 76 ? -2.820 1.293 -10.974 1.00 90.06 76 PHE A CA 1
ATOM 610 C C . PHE A 1 76 ? -3.220 0.653 -12.320 1.00 90.06 76 PHE A C 1
ATOM 612 O O . PHE A 1 76 ? -2.374 0.061 -12.982 1.00 90.06 76 PHE A O 1
ATOM 619 N N . GLN A 1 77 ? -4.500 0.729 -12.719 1.00 81.50 77 GLN A N 1
ATOM 620 C CA . GLN A 1 77 ? -5.042 0.344 -14.039 1.00 81.50 77 GLN A CA 1
ATOM 621 C C . GLN A 1 77 ? -4.441 -0.942 -14.661 1.00 81.50 77 GLN A C 1
ATOM 623 O O . GLN A 1 77 ? -4.033 -0.921 -15.819 1.00 81.50 77 GLN A O 1
ATOM 628 N N . SER A 1 78 ? -4.393 -2.065 -13.925 1.00 76.31 78 SER A N 1
ATOM 629 C CA . SER A 1 78 ? -3.826 -3.387 -14.321 1.00 76.31 78 SER A CA 1
ATOM 630 C C . SER A 1 78 ? -2.311 -3.593 -14.180 1.00 76.31 78 SER A C 1
ATOM 632 O O . SER A 1 78 ? -1.839 -4.720 -14.343 1.00 76.31 78 SER A O 1
ATOM 634 N N . LEU A 1 79 ? -1.535 -2.559 -13.838 1.00 83.00 79 LEU A N 1
ATOM 635 C CA . LEU A 1 79 ? -0.082 -2.705 -13.669 1.00 83.00 79 LEU A CA 1
ATOM 636 C C . LEU A 1 79 ? 0.283 -3.601 -12.479 1.00 83.00 79 LEU A C 1
ATOM 638 O O . LEU A 1 79 ? 1.360 -4.195 -12.460 1.00 83.00 79 LEU A O 1
ATOM 642 N N . TYR A 1 80 ? -0.649 -3.764 -11.541 1.00 84.00 80 TYR A N 1
ATOM 643 C CA . TYR A 1 80 ? -0.623 -4.832 -10.557 1.00 84.00 80 TYR A CA 1
ATOM 644 C C . TYR A 1 80 ? -1.440 -6.043 -11.004 1.00 84.00 80 TYR A C 1
ATOM 646 O O . TYR A 1 80 ? -2.586 -5.916 -11.434 1.00 84.00 80 TYR A O 1
ATOM 654 N N . ARG A 1 81 ? -0.873 -7.233 -10.804 1.00 78.12 81 ARG A N 1
ATOM 655 C CA . ARG A 1 81 ? -1.521 -8.524 -11.030 1.00 78.12 81 ARG A CA 1
ATOM 656 C C . ARG A 1 81 ? -1.461 -9.381 -9.785 1.00 78.12 81 ARG A C 1
ATOM 658 O O . ARG A 1 81 ? -0.398 -9.548 -9.197 1.00 78.12 81 ARG A O 1
ATOM 665 N N . THR A 1 82 ? -2.570 -10.004 -9.430 1.00 74.50 82 THR A N 1
ATOM 666 C CA . THR A 1 82 ? -2.571 -11.062 -8.418 1.00 74.50 82 THR A CA 1
ATOM 667 C C . THR A 1 82 ? -2.154 -12.364 -9.090 1.00 74.50 82 THR A C 1
ATOM 669 O O . THR A 1 82 ? -2.775 -12.786 -10.063 1.00 74.50 82 THR A O 1
ATOM 672 N N . THR A 1 83 ? -1.087 -12.996 -8.614 1.00 64.12 83 THR A N 1
ATOM 673 C CA . THR A 1 83 ? -0.548 -14.204 -9.272 1.00 64.12 83 THR A CA 1
ATOM 674 C C . THR A 1 83 ? -1.100 -15.499 -8.705 1.00 64.12 83 THR A C 1
ATOM 676 O O . THR A 1 83 ? -1.264 -16.459 -9.452 1.00 64.12 83 THR A O 1
ATOM 679 N N . THR A 1 84 ? -1.443 -15.522 -7.415 1.00 57.62 84 THR A N 1
ATOM 680 C CA . THR A 1 84 ? -1.978 -16.723 -6.763 1.00 57.62 84 THR A CA 1
ATOM 681 C C . THR A 1 84 ? -2.649 -16.369 -5.440 1.00 57.62 84 THR A C 1
ATOM 683 O O . THR A 1 84 ? -2.085 -15.598 -4.663 1.00 57.62 84 THR A O 1
ATOM 686 N N . GLN A 1 85 ? -3.817 -16.965 -5.184 1.00 58.75 85 GLN A N 1
ATOM 687 C CA . GLN A 1 85 ? -4.341 -17.184 -3.838 1.00 58.75 85 GLN A CA 1
ATOM 688 C C . GLN A 1 85 ? -3.932 -18.604 -3.443 1.00 58.75 85 GLN A C 1
ATOM 690 O O . GLN A 1 85 ? -4.473 -19.569 -3.975 1.00 58.75 85 GLN A O 1
ATOM 695 N N . ALA A 1 86 ? -2.954 -18.749 -2.553 1.00 60.56 86 ALA A N 1
ATOM 696 C CA . ALA A 1 86 ? -2.604 -20.060 -2.015 1.00 60.56 86 ALA A CA 1
ATOM 697 C C . ALA A 1 86 ? -3.224 -20.197 -0.624 1.00 60.56 86 ALA A C 1
ATOM 699 O O . ALA A 1 86 ? -2.888 -19.437 0.286 1.00 60.56 86 ALA A O 1
ATOM 700 N N . HIS A 1 87 ? -4.143 -21.150 -0.465 1.00 60.78 87 HIS A N 1
ATOM 701 C CA . HIS A 1 87 ? -4.544 -21.615 0.856 1.00 60.78 87 HIS A CA 1
ATOM 702 C C . HIS A 1 87 ? -3.537 -22.672 1.301 1.00 60.78 87 HIS A C 1
ATOM 704 O O . HIS A 1 87 ? -3.480 -23.757 0.724 1.00 60.78 87 HIS A O 1
ATOM 710 N N . VAL A 1 88 ? -2.736 -22.340 2.307 1.00 63.72 88 VAL A N 1
ATOM 711 C CA . VAL A 1 88 ? -1.729 -23.245 2.861 1.00 63.72 88 VAL A CA 1
ATOM 712 C C . VAL A 1 88 ? -2.172 -23.637 4.264 1.00 63.72 88 VAL A C 1
ATOM 714 O O . VAL A 1 88 ? -2.464 -22.780 5.101 1.00 63.72 88 VAL A O 1
ATOM 717 N N . VAL A 1 89 ? -2.263 -24.944 4.501 1.00 58.53 89 VAL A N 1
ATOM 718 C CA . VAL A 1 89 ? -2.543 -25.522 5.818 1.00 58.53 89 VAL A CA 1
ATOM 719 C C . VAL A 1 89 ? -1.288 -26.260 6.259 1.00 58.53 89 VAL A C 1
ATOM 721 O O . VAL A 1 89 ? -0.983 -27.327 5.731 1.00 58.53 89 VAL A O 1
ATOM 724 N N . GLU A 1 90 ? -0.566 -25.689 7.219 1.00 58.12 90 GLU A N 1
ATOM 725 C CA . GLU A 1 90 ? 0.631 -26.286 7.813 1.00 58.12 90 GLU A CA 1
ATOM 726 C C . GLU A 1 90 ? 0.391 -26.497 9.314 1.00 58.12 90 GLU A C 1
ATOM 728 O O . GLU A 1 90 ? 0.332 -25.564 10.116 1.00 58.12 90 GLU A O 1
ATOM 733 N N . GLY A 1 91 ? 0.186 -27.758 9.707 1.00 62.69 91 GLY A N 1
ATOM 734 C CA . GLY A 1 91 ? -0.094 -28.120 11.097 1.00 62.69 91 GLY A CA 1
ATOM 735 C C . GLY A 1 91 ? -1.391 -27.493 11.625 1.00 62.69 91 GLY A C 1
ATOM 736 O O . GLY A 1 91 ? -2.480 -27.834 11.169 1.00 62.69 91 GLY A O 1
ATOM 737 N N . THR A 1 92 ? -1.279 -26.614 12.625 1.00 56.91 92 THR A N 1
ATOM 738 C CA . THR A 1 92 ? -2.413 -25.888 13.233 1.00 56.91 92 THR A CA 1
ATOM 739 C C . THR A 1 92 ? -2.622 -24.488 12.655 1.00 56.91 92 THR A C 1
ATOM 741 O O . THR A 1 92 ? -3.583 -23.819 13.040 1.00 56.91 92 THR A O 1
ATOM 744 N N . MET A 1 93 ? -1.752 -24.040 11.744 1.00 63.34 93 MET A N 1
ATOM 745 C CA . MET A 1 93 ? -1.868 -22.751 11.074 1.00 63.34 93 MET A CA 1
ATOM 746 C C . MET A 1 93 ? -2.541 -22.906 9.711 1.00 63.34 93 MET A C 1
ATOM 748 O O . MET A 1 93 ? -2.158 -23.733 8.884 1.00 63.34 93 MET A O 1
ATOM 752 N N . SER A 1 94 ? -3.552 -22.071 9.472 1.00 69.25 94 SER A N 1
ATOM 753 C CA . SER A 1 94 ? -4.095 -21.844 8.135 1.00 69.25 94 SER A CA 1
ATOM 754 C C . SER A 1 94 ? -3.736 -20.434 7.691 1.00 69.25 94 SER A C 1
ATOM 756 O O . SER A 1 94 ? -4.032 -19.476 8.418 1.00 69.25 94 SER A O 1
ATOM 758 N N . LYS A 1 95 ? -3.152 -20.309 6.499 1.00 76.56 95 LYS A N 1
ATOM 759 C CA . LYS A 1 95 ? -2.835 -19.020 5.888 1.00 76.56 95 LYS A CA 1
ATOM 760 C C . LYS A 1 95 ? -3.414 -18.892 4.486 1.00 76.56 95 LYS A C 1
ATOM 762 O O . LYS A 1 95 ? -3.474 -19.862 3.728 1.00 76.56 95 LYS A O 1
ATOM 767 N N . PHE A 1 96 ? -3.830 -17.676 4.150 1.00 76.31 96 PHE A N 1
ATOM 768 C CA . PHE A 1 96 ? -4.082 -17.262 2.774 1.00 76.31 96 PHE A CA 1
ATOM 769 C C . PHE A 1 96 ? -2.982 -16.327 2.342 1.00 76.31 96 PHE A C 1
ATOM 771 O O . PHE A 1 96 ? -2.741 -15.314 2.993 1.00 76.31 96 PHE A O 1
ATOM 778 N N . LYS A 1 97 ? -2.358 -16.661 1.221 1.00 82.25 97 LYS A N 1
ATOM 779 C CA . LYS A 1 97 ? -1.281 -15.882 0.635 1.00 82.25 97 LYS A CA 1
ATOM 780 C C . LYS A 1 97 ? -1.748 -15.261 -0.669 1.00 82.25 97 LYS A C 1
ATOM 782 O O . LYS A 1 97 ? -2.207 -15.980 -1.555 1.00 82.25 97 LYS A O 1
ATOM 787 N N . TYR A 1 98 ? -1.576 -13.950 -0.784 1.00 84.06 98 TYR A N 1
ATOM 788 C CA . TYR A 1 98 ? -1.816 -13.174 -1.993 1.00 84.06 98 TYR A CA 1
ATOM 789 C C . TYR A 1 98 ? -0.523 -12.459 -2.375 1.00 84.06 98 TYR A C 1
ATOM 791 O O . TYR A 1 98 ? -0.018 -11.615 -1.635 1.00 84.06 98 TYR A O 1
ATOM 799 N N . SER A 1 99 ? 0.032 -12.797 -3.535 1.00 84.81 99 SER A N 1
ATOM 800 C CA . SER A 1 99 ? 1.227 -12.136 -4.067 1.00 84.81 99 SER A CA 1
ATOM 801 C C . SER A 1 99 ? 0.838 -11.233 -5.230 1.00 84.81 99 SER A C 1
ATOM 803 O O . SER A 1 99 ? 0.293 -11.708 -6.235 1.00 84.81 99 SER A O 1
ATOM 805 N N . TYR A 1 100 ? 1.124 -9.938 -5.092 1.00 86.75 100 TYR A N 1
ATOM 806 C CA . TYR A 1 100 ? 0.830 -8.950 -6.122 1.00 86.75 100 TYR A CA 1
ATOM 807 C C . TYR A 1 100 ? 2.103 -8.593 -6.876 1.00 86.75 100 TYR A C 1
ATOM 809 O O . TYR A 1 100 ? 3.079 -8.095 -6.311 1.00 86.75 100 TYR A O 1
ATOM 817 N N . GLN A 1 101 ? 2.065 -8.868 -8.169 1.00 84.81 101 GLN A N 1
ATOM 818 C CA . GLN A 1 101 ? 3.131 -8.616 -9.111 1.00 84.81 101 GLN A CA 1
ATOM 819 C C . GLN A 1 101 ? 2.928 -7.253 -9.768 1.00 84.81 101 GLN A C 1
ATOM 821 O O . GLN A 1 101 ? 1.845 -6.987 -10.283 1.00 84.81 101 GLN A O 1
ATOM 826 N N . ALA A 1 102 ? 3.961 -6.418 -9.794 1.00 85.56 102 ALA A N 1
ATOM 827 C CA . ALA A 1 102 ? 4.019 -5.237 -10.645 1.00 85.56 102 ALA A CA 1
ATOM 828 C C . ALA A 1 102 ? 5.178 -5.397 -11.622 1.00 85.56 102 ALA A C 1
ATOM 830 O O . ALA A 1 102 ? 6.311 -5.674 -11.218 1.00 85.56 102 ALA A O 1
ATOM 831 N N . PHE A 1 103 ? 4.892 -5.243 -12.914 1.00 79.25 103 PHE A N 1
ATOM 832 C CA . PHE A 1 103 ? 5.829 -5.599 -13.977 1.00 79.25 103 PHE A CA 1
ATOM 833 C C . PHE A 1 103 ? 6.308 -7.049 -13.796 1.00 79.25 103 PHE A C 1
ATOM 835 O O . PHE A 1 103 ? 5.515 -7.984 -13.813 1.00 79.25 103 PHE A O 1
ATOM 842 N N . LEU A 1 104 ? 7.595 -7.277 -13.574 1.00 76.75 104 LEU A N 1
ATOM 843 C CA . LEU A 1 104 ? 8.131 -8.626 -13.403 1.00 76.75 104 LEU A CA 1
ATOM 844 C C . LEU A 1 104 ? 8.420 -8.990 -11.942 1.00 76.75 104 LEU A C 1
ATOM 846 O O . LEU A 1 104 ? 8.892 -10.091 -11.676 1.00 76.75 104 LEU A O 1
ATOM 850 N N . PHE A 1 105 ? 8.123 -8.106 -10.995 1.00 83.50 105 PHE A N 1
ATOM 851 C CA . PHE A 1 105 ? 8.511 -8.267 -9.598 1.00 83.50 105 PHE A CA 1
ATOM 852 C C . PHE A 1 105 ? 7.302 -8.416 -8.682 1.00 83.50 105 PHE A C 1
ATOM 854 O O . PHE A 1 105 ? 6.205 -7.996 -9.030 1.00 83.50 105 PHE A O 1
ATOM 861 N N . PHE A 1 106 ? 7.516 -8.975 -7.490 1.00 85.56 106 PHE A N 1
ATOM 862 C CA . PHE A 1 106 ? 6.491 -9.198 -6.465 1.00 85.56 106 PHE A CA 1
ATOM 863 C C . PHE A 1 106 ? 6.679 -8.251 -5.275 1.00 85.56 106 PHE A C 1
ATOM 865 O O . PHE A 1 106 ? 7.036 -8.706 -4.189 1.00 85.56 106 PHE A O 1
ATOM 872 N N . PRO A 1 107 ? 6.483 -6.932 -5.445 1.00 88.00 107 PRO A N 1
ATOM 873 C CA . PRO A 1 107 ? 6.773 -5.971 -4.386 1.00 88.00 107 PRO A CA 1
ATOM 874 C C . PRO A 1 107 ? 5.839 -6.088 -3.181 1.00 88.00 107 PRO A C 1
ATOM 876 O O . PRO A 1 107 ? 6.157 -5.541 -2.132 1.00 88.00 107 PRO A O 1
ATOM 879 N N . ILE A 1 108 ? 4.675 -6.734 -3.315 1.00 91.62 108 ILE A N 1
ATOM 880 C CA . ILE A 1 108 ? 3.661 -6.783 -2.258 1.00 91.62 108 ILE A CA 1
ATOM 881 C C . ILE A 1 108 ? 3.256 -8.225 -1.998 1.00 91.62 108 ILE A C 1
ATOM 883 O O . ILE A 1 108 ? 2.820 -8.949 -2.899 1.00 91.62 108 ILE A O 1
ATOM 887 N N . LEU A 1 109 ? 3.336 -8.603 -0.729 1.00 88.38 109 LEU A N 1
ATOM 888 C CA . LEU A 1 109 ? 2.855 -9.872 -0.216 1.00 88.38 109 LEU A CA 1
ATOM 889 C C . LEU A 1 109 ? 1.788 -9.590 0.843 1.00 88.38 109 LEU A C 1
ATOM 891 O O . LEU A 1 109 ? 2.031 -8.865 1.796 1.00 88.38 109 LEU A O 1
ATOM 895 N N . HIS A 1 110 ? 0.593 -10.136 0.691 1.00 87.94 110 HIS A N 1
ATOM 896 C CA . HIS A 1 110 ? -0.451 -10.050 1.705 1.00 87.94 110 HIS A CA 1
ATOM 897 C C . HIS A 1 110 ? -0.739 -11.444 2.232 1.00 87.94 110 HIS A C 1
ATOM 899 O O . HIS A 1 110 ? -1.074 -12.340 1.458 1.00 87.94 110 HIS A O 1
ATOM 905 N N . GLU A 1 111 ? -0.622 -11.611 3.544 1.00 83.94 111 GLU A N 1
ATOM 906 C CA . GLU A 1 111 ? -0.912 -12.872 4.207 1.00 83.94 111 GLU A CA 1
ATOM 907 C C . GLU A 1 111 ? -1.951 -12.680 5.301 1.00 83.94 111 GLU A C 1
ATOM 909 O O . GLU A 1 111 ? -1.776 -11.898 6.238 1.00 83.94 111 GLU A O 1
ATOM 914 N N . GLU A 1 112 ? -3.043 -13.426 5.182 1.00 80.25 112 GLU A N 1
ATOM 915 C CA . GLU A 1 112 ? -4.031 -13.569 6.240 1.00 80.25 112 GLU A CA 1
ATOM 916 C C . GLU A 1 112 ? -3.689 -14.845 7.008 1.00 80.25 112 GLU A C 1
ATOM 918 O O . GLU A 1 112 ? -3.905 -15.953 6.511 1.00 80.25 112 GLU A O 1
ATOM 923 N N . ILE A 1 113 ? -3.123 -14.693 8.205 1.00 76.06 113 ILE A N 1
ATOM 924 C CA . ILE A 1 113 ? -2.632 -15.813 9.009 1.00 76.06 113 ILE A CA 1
ATOM 925 C C . ILE A 1 113 ? -3.499 -15.980 10.249 1.00 76.06 113 ILE A C 1
ATOM 927 O O . ILE A 1 113 ? -3.580 -15.093 11.102 1.00 76.06 113 ILE A O 1
ATOM 931 N N . GLN A 1 114 ? -4.100 -17.159 10.390 1.00 72.12 114 GLN A N 1
ATOM 932 C CA . GLN A 1 114 ? -4.813 -17.530 11.602 1.00 72.12 114 GLN A CA 1
ATOM 933 C C . GLN A 1 114 ? -3.822 -18.068 12.640 1.00 72.12 114 GLN A C 1
ATOM 935 O O . GLN A 1 114 ? -3.455 -19.242 12.616 1.00 72.12 114 GLN A O 1
ATOM 940 N N . LEU A 1 115 ? -3.380 -17.200 13.553 1.00 64.25 115 LEU A N 1
ATOM 941 C CA . LEU A 1 115 ? -2.428 -17.592 14.593 1.00 64.25 115 LEU A CA 1
ATOM 942 C C . LEU A 1 115 ? -3.107 -18.380 15.722 1.00 64.25 115 LEU A C 1
ATOM 944 O O . LEU A 1 115 ? -4.146 -17.940 16.232 1.00 64.25 115 LEU A O 1
ATOM 948 N N . PRO A 1 116 ? -2.493 -19.480 16.199 1.00 59.16 116 PRO A N 1
ATOM 949 C CA . PRO A 1 116 ? -2.870 -20.095 17.462 1.00 59.16 116 PRO A CA 1
ATOM 950 C C . PRO A 1 116 ? -2.764 -19.064 18.591 1.00 59.16 116 PRO A C 1
ATOM 952 O O . PRO A 1 116 ? -1.803 -18.297 18.685 1.00 59.16 116 PRO A O 1
ATOM 955 N N . THR A 1 117 ? -3.763 -19.016 19.466 1.00 57.72 117 THR A N 1
ATOM 956 C CA . THR A 1 117 ? -3.802 -18.041 20.560 1.00 57.72 117 THR A CA 1
ATOM 957 C C . THR A 1 117 ? -2.591 -18.173 21.496 1.00 57.72 117 THR A C 1
ATOM 959 O O . THR A 1 117 ? -2.444 -19.184 22.173 1.00 57.72 117 THR A O 1
ATOM 962 N N . GLY A 1 118 ? -1.808 -17.097 21.644 1.00 56.34 118 GLY A N 1
ATOM 963 C CA . GLY A 1 118 ? -1.237 -16.727 22.946 1.00 56.34 118 GLY A CA 1
ATOM 964 C C . GLY A 1 118 ? 0.238 -17.017 23.253 1.00 56.34 118 GLY A C 1
ATOM 965 O O . GLY A 1 118 ? 0.625 -16.760 24.389 1.00 56.34 118 GLY A O 1
ATOM 966 N N . SER A 1 119 ? 1.086 -17.468 22.320 1.00 63.66 119 SER A N 1
ATOM 967 C CA . SER A 1 119 ? 2.542 -17.522 22.567 1.00 63.66 119 SER A CA 1
ATOM 968 C C . SER A 1 119 ? 3.305 -16.528 21.684 1.00 63.66 119 SER A C 1
ATOM 970 O O . SER A 1 119 ? 2.991 -16.354 20.508 1.00 63.66 119 SER A O 1
ATOM 972 N N . ASP A 1 120 ? 4.311 -15.850 22.245 1.00 67.12 120 ASP A N 1
ATOM 973 C CA . ASP A 1 120 ? 5.219 -15.001 21.455 1.00 67.12 120 ASP A CA 1
ATOM 974 C C . ASP A 1 120 ? 6.011 -15.821 20.427 1.00 67.12 120 ASP A C 1
ATOM 976 O O . ASP A 1 120 ? 6.389 -15.294 19.384 1.00 67.12 120 ASP A O 1
ATOM 980 N N . LEU A 1 121 ? 6.177 -17.123 20.683 1.00 70.12 121 LEU A N 1
ATOM 981 C CA . LEU A 1 121 ? 6.754 -18.076 19.742 1.00 70.12 121 LEU A CA 1
ATOM 982 C C . LEU A 1 121 ? 5.905 -18.188 18.468 1.00 70.12 121 LEU A C 1
ATOM 984 O O . LEU A 1 121 ? 6.429 -17.960 17.390 1.00 70.12 121 LEU A O 1
ATOM 988 N N . ALA A 1 122 ? 4.584 -18.373 18.585 1.00 69.00 122 ALA A N 1
ATOM 989 C CA . ALA A 1 122 ? 3.695 -18.447 17.420 1.00 69.00 122 ALA A CA 1
ATOM 990 C C . ALA A 1 122 ? 3.697 -17.155 16.581 1.00 69.00 122 ALA A C 1
ATOM 992 O O . ALA A 1 122 ? 3.497 -17.188 15.370 1.00 69.00 122 ALA A O 1
ATOM 993 N N . LYS A 1 123 ? 3.938 -15.995 17.210 1.00 69.88 123 LYS A N 1
ATOM 994 C CA . LYS A 1 123 ? 4.094 -14.721 16.488 1.00 69.88 123 LYS A CA 1
ATOM 995 C C . LYS A 1 123 ? 5.417 -14.659 15.722 1.00 69.88 123 LYS A C 1
ATOM 997 O O . LYS A 1 123 ? 5.442 -14.126 14.617 1.00 69.88 123 LYS A O 1
ATOM 1002 N N . LEU A 1 124 ? 6.505 -15.144 16.323 1.00 72.50 124 LEU A N 1
ATOM 1003 C CA . LEU A 1 124 ? 7.815 -15.217 15.674 1.00 72.50 124 LEU A CA 1
ATOM 1004 C C . LEU A 1 124 ? 7.801 -16.218 14.519 1.00 72.50 124 LEU A C 1
ATOM 1006 O O . LEU A 1 124 ? 8.313 -15.889 13.454 1.00 72.50 124 LEU A O 1
ATOM 1010 N N . ASP A 1 125 ? 7.156 -17.369 14.702 1.00 73.38 125 ASP A N 1
ATOM 1011 C CA . ASP A 1 125 ? 6.997 -18.392 13.666 1.00 73.38 125 ASP A CA 1
ATOM 1012 C C . ASP A 1 125 ? 6.251 -17.827 12.450 1.00 73.38 125 ASP A C 1
ATOM 1014 O O . ASP A 1 125 ? 6.712 -17.962 11.323 1.00 73.38 125 ASP A O 1
ATOM 1018 N N . ALA A 1 126 ? 5.174 -17.068 12.668 1.00 74.81 126 ALA A N 1
ATOM 1019 C CA . ALA A 1 126 ? 4.439 -16.413 11.586 1.00 74.81 126 ALA A CA 1
ATOM 1020 C C . ALA A 1 126 ? 5.262 -15.372 10.815 1.00 74.81 126 ALA A C 1
ATOM 1022 O O . ALA A 1 126 ? 5.136 -15.243 9.600 1.00 74.81 126 ALA A O 1
ATOM 1023 N N . ILE A 1 127 ? 6.112 -14.613 11.512 1.00 76.88 127 ILE A N 1
ATOM 1024 C CA . ILE A 1 127 ? 7.023 -13.660 10.864 1.00 76.88 127 ILE A CA 1
ATOM 1025 C C . ILE A 1 127 ? 8.100 -14.410 10.084 1.00 76.88 127 ILE A C 1
ATOM 1027 O O . ILE A 1 127 ? 8.424 -14.012 8.968 1.00 76.88 127 ILE A O 1
ATOM 1031 N N . ALA A 1 128 ? 8.641 -15.490 10.648 1.00 77.81 128 ALA A N 1
ATOM 1032 C CA . ALA A 1 128 ? 9.611 -16.335 9.969 1.00 77.81 128 ALA A CA 1
ATOM 1033 C C . ALA A 1 128 ? 9.016 -16.948 8.693 1.00 77.81 128 ALA A C 1
ATOM 1035 O O . ALA A 1 128 ? 9.670 -16.912 7.654 1.00 77.81 128 ALA A O 1
ATOM 1036 N N . GLU A 1 129 ? 7.769 -17.423 8.737 1.00 80.88 129 GLU A N 1
ATOM 1037 C CA . GLU A 1 129 ? 7.048 -17.905 7.556 1.00 80.88 129 GLU A CA 1
ATOM 1038 C C . GLU A 1 129 ? 6.897 -16.828 6.484 1.00 80.88 129 GLU A C 1
ATOM 1040 O O . GLU A 1 129 ? 7.273 -17.068 5.342 1.00 80.88 129 GLU A O 1
ATOM 1045 N N . ILE A 1 130 ? 6.457 -15.619 6.843 1.00 82.00 130 ILE A N 1
ATOM 1046 C CA . ILE A 1 130 ? 6.358 -14.506 5.885 1.00 82.00 130 ILE A CA 1
ATOM 1047 C C . ILE A 1 130 ? 7.718 -14.191 5.263 1.00 82.00 130 ILE A C 1
ATOM 1049 O O . ILE A 1 130 ? 7.813 -13.915 4.070 1.00 82.00 130 ILE A O 1
ATOM 1053 N N . VAL A 1 131 ? 8.794 -14.209 6.054 1.00 81.94 131 VAL A N 1
ATOM 1054 C CA . VAL A 1 131 ? 10.151 -13.963 5.547 1.00 81.94 131 VAL A CA 1
ATOM 1055 C C . VAL A 1 131 ? 10.583 -15.072 4.583 1.00 81.94 131 VAL A C 1
ATOM 1057 O O . VAL A 1 131 ? 11.182 -14.775 3.547 1.00 81.94 131 VAL A O 1
ATOM 1060 N N . LEU A 1 132 ? 10.251 -16.333 4.876 1.00 81.56 132 LEU A N 1
ATOM 1061 C CA . LEU A 1 132 ? 10.470 -17.457 3.962 1.00 81.56 132 LEU A CA 1
ATOM 1062 C C . LEU A 1 132 ? 9.665 -17.280 2.670 1.00 81.56 132 LEU A C 1
ATOM 1064 O O . LEU A 1 132 ? 10.212 -17.446 1.579 1.00 81.56 132 LEU A O 1
ATOM 1068 N N . ASP A 1 133 ? 8.404 -16.870 2.782 1.00 84.12 133 ASP A N 1
ATOM 1069 C CA . ASP A 1 133 ? 7.510 -16.629 1.657 1.00 84.12 133 ASP A CA 1
ATOM 1070 C C . ASP A 1 133 ? 7.992 -15.467 0.776 1.00 84.12 133 ASP A C 1
ATOM 1072 O O . ASP A 1 133 ? 8.033 -15.607 -0.451 1.00 84.12 133 ASP A O 1
ATOM 1076 N N . CYS A 1 134 ? 8.447 -14.364 1.376 1.00 83.75 134 CYS A N 1
ATOM 1077 C CA . CYS A 1 134 ? 9.138 -13.268 0.693 1.00 83.75 134 CYS A CA 1
ATOM 1078 C C . CYS A 1 134 ? 10.413 -13.754 -0.010 1.00 83.75 134 CYS A C 1
ATOM 1080 O O . CYS A 1 134 ? 10.635 -13.433 -1.178 1.00 83.75 134 CYS A O 1
ATOM 1082 N N . SER A 1 135 ? 11.251 -14.551 0.662 1.00 80.62 135 SER A N 1
ATOM 1083 C CA . SER A 1 135 ? 12.478 -15.083 0.060 1.00 80.62 135 SER A CA 1
ATOM 1084 C C . SER A 1 135 ? 12.178 -15.988 -1.135 1.00 80.62 135 SER A C 1
ATOM 1086 O O . SER A 1 135 ? 12.908 -15.936 -2.126 1.00 80.62 135 SER A O 1
ATOM 1088 N N . GLY A 1 136 ? 11.118 -16.798 -1.063 1.00 78.62 136 GLY A N 1
ATOM 1089 C CA . GLY A 1 136 ? 10.667 -17.631 -2.174 1.00 78.62 136 GLY A CA 1
ATOM 1090 C C . GLY A 1 136 ? 10.197 -16.785 -3.357 1.00 78.62 136 GLY A C 1
ATOM 1091 O O . GLY A 1 136 ? 10.638 -17.003 -4.482 1.00 78.62 136 GLY A O 1
ATOM 1092 N N . GLN A 1 137 ? 9.387 -15.751 -3.107 1.00 78.19 137 GLN A N 1
ATOM 1093 C CA . GLN A 1 137 ? 8.941 -14.824 -4.157 1.00 78.19 137 GLN A CA 1
ATOM 1094 C C . GLN A 1 137 ? 10.106 -14.072 -4.813 1.00 78.19 137 GLN A C 1
ATOM 1096 O O . GLN A 1 137 ? 10.168 -13.961 -6.037 1.00 78.19 137 GLN A O 1
ATOM 1101 N N . ASN A 1 138 ? 11.079 -13.618 -4.020 1.00 73.38 138 ASN A N 1
ATOM 1102 C CA . ASN A 1 138 ? 12.284 -12.974 -4.537 1.00 73.38 138 ASN A CA 1
ATOM 1103 C C . ASN A 1 138 ? 13.118 -13.920 -5.424 1.00 73.38 138 ASN A C 1
ATOM 1105 O O . ASN A 1 138 ? 13.726 -13.471 -6.392 1.00 73.38 138 ASN A O 1
ATOM 1109 N N . ALA A 1 139 ? 13.122 -15.227 -5.135 1.00 70.12 139 ALA A N 1
ATOM 1110 C CA . ALA A 1 139 ? 13.790 -16.233 -5.964 1.00 70.12 139 ALA A CA 1
ATOM 1111 C C . ALA A 1 139 ? 13.054 -16.527 -7.288 1.00 70.12 139 ALA A C 1
ATOM 1113 O O . ALA A 1 139 ? 13.685 -16.976 -8.243 1.00 70.12 139 ALA A O 1
ATOM 1114 N N . HIS A 1 140 ? 11.744 -16.266 -7.355 1.00 63.84 140 HIS A N 1
ATOM 1115 C CA . HIS A 1 140 ? 10.915 -16.449 -8.554 1.00 63.84 140 HIS A CA 1
ATOM 1116 C C . HIS A 1 140 ? 10.825 -15.208 -9.457 1.00 63.84 140 HIS A C 1
ATOM 1118 O O . HIS A 1 140 ? 10.305 -15.305 -10.570 1.00 63.84 140 HIS A O 1
ATOM 1124 N N . GLY A 1 141 ? 11.335 -14.053 -9.018 1.00 59.53 141 GLY A N 1
ATOM 1125 C CA . GLY A 1 141 ? 11.486 -12.880 -9.882 1.00 59.53 141 GLY A CA 1
ATOM 1126 C C . GLY A 1 141 ? 12.437 -13.148 -11.063 1.00 59.53 141 GLY A C 1
ATOM 1127 O O . GLY A 1 141 ? 13.140 -14.160 -11.076 1.00 59.53 141 GLY A O 1
ATOM 1128 N N . PRO A 1 142 ? 12.505 -12.256 -12.070 1.00 53.28 142 PRO A N 1
ATOM 1129 C CA . PRO A 1 142 ? 13.427 -12.350 -13.207 1.00 53.28 142 PRO A CA 1
ATOM 1130 C C . PRO A 1 142 ? 14.884 -12.148 -12.746 1.00 53.28 142 PRO A C 1
ATOM 1132 O O . PRO A 1 142 ? 15.515 -11.128 -13.021 1.00 53.28 142 PRO A O 1
ATOM 1135 N N . GLY A 1 143 ? 15.417 -13.127 -12.023 1.00 47.53 143 GLY A N 1
ATOM 1136 C CA . GLY A 1 143 ? 16.653 -13.047 -11.260 1.00 47.53 143 GLY A CA 1
ATOM 1137 C C . GLY A 1 143 ? 17.385 -14.382 -11.236 1.00 47.53 143 GLY A C 1
ATOM 1138 O O . GLY A 1 143 ? 17.690 -14.911 -10.173 1.00 47.53 143 GLY A O 1
ATOM 1139 N N . GLN A 1 144 ? 17.728 -14.917 -12.409 1.00 46.25 144 GLN A N 1
ATOM 1140 C CA . GLN A 1 144 ? 18.961 -15.699 -12.491 1.00 46.25 144 GLN A CA 1
ATOM 1141 C C . GLN A 1 144 ? 20.147 -14.737 -12.313 1.00 46.25 144 GLN A C 1
ATOM 1143 O O . GLN A 1 144 ? 20.171 -13.673 -12.928 1.00 46.25 144 GLN A O 1
ATOM 1148 N N . ALA A 1 145 ? 21.066 -15.112 -11.416 1.00 42.78 145 ALA A N 1
ATOM 1149 C CA . ALA A 1 145 ? 22.389 -14.542 -11.136 1.00 42.78 145 ALA A CA 1
ATOM 1150 C C . ALA A 1 145 ? 22.645 -13.088 -11.606 1.00 42.78 145 ALA A C 1
ATOM 1152 O O . ALA A 1 145 ? 22.993 -12.847 -12.759 1.00 42.78 145 ALA A O 1
ATOM 1153 N N . GLY A 1 146 ? 22.575 -12.127 -10.673 1.00 50.16 146 GLY A N 1
ATOM 1154 C CA . GLY A 1 146 ? 23.171 -10.790 -10.847 1.00 50.16 146 GLY A CA 1
ATOM 1155 C C . GLY A 1 146 ? 22.219 -9.621 -11.128 1.00 50.16 146 GLY A C 1
ATOM 1156 O O . GLY A 1 146 ? 22.692 -8.567 -11.545 1.00 50.16 146 GLY A O 1
ATOM 1157 N N . ARG A 1 147 ? 20.904 -9.762 -10.908 1.00 58.88 147 ARG A N 1
ATOM 1158 C CA . ARG A 1 147 ? 19.922 -8.678 -11.120 1.00 58.88 147 ARG A CA 1
ATOM 1159 C C . ARG A 1 147 ? 19.410 -8.049 -9.823 1.00 58.88 147 ARG A C 1
ATOM 1161 O O . ARG A 1 147 ? 19.417 -8.684 -8.773 1.00 58.88 147 ARG A O 1
ATOM 1168 N N . SER A 1 148 ? 18.974 -6.791 -9.946 1.00 60.00 148 SER A N 1
ATOM 1169 C CA . SER A 1 148 ? 18.415 -5.963 -8.872 1.00 60.00 148 SER A CA 1
ATOM 1170 C C . SER A 1 148 ? 17.239 -6.670 -8.195 1.00 60.00 148 SER A C 1
ATOM 1172 O O . SER A 1 148 ? 16.229 -6.955 -8.836 1.00 60.00 148 SER A O 1
ATOM 1174 N N . THR A 1 149 ? 17.379 -6.971 -6.906 1.00 77.88 149 THR A N 1
ATOM 1175 C CA . THR A 1 149 ? 16.260 -7.390 -6.057 1.00 77.88 149 THR A CA 1
ATOM 1176 C C . THR A 1 149 ? 15.553 -6.141 -5.558 1.00 77.88 149 THR A C 1
ATOM 1178 O O . THR A 1 149 ? 16.222 -5.236 -5.055 1.00 77.88 149 THR A O 1
ATOM 1181 N N . ILE A 1 150 ? 14.229 -6.101 -5.644 1.00 87.62 150 ILE A N 1
ATOM 1182 C CA . ILE A 1 150 ? 13.454 -5.025 -5.023 1.00 87.62 150 ILE A CA 1
ATOM 1183 C C . ILE A 1 150 ? 13.006 -5.428 -3.615 1.00 87.62 150 ILE A C 1
ATOM 1185 O O . ILE A 1 150 ? 12.915 -6.628 -3.325 1.00 87.62 150 ILE A O 1
ATOM 1189 N N . PRO A 1 151 ? 12.706 -4.460 -2.737 1.00 91.25 151 PRO A N 1
ATOM 1190 C CA . PRO A 1 151 ? 12.056 -4.758 -1.475 1.00 91.25 151 PRO A CA 1
ATOM 1191 C C . PRO A 1 151 ? 10.696 -5.434 -1.683 1.00 91.25 151 PRO A C 1
ATOM 1193 O O . PRO A 1 151 ? 9.945 -5.078 -2.593 1.00 91.25 151 PRO A O 1
ATOM 1196 N N . ILE A 1 152 ? 10.358 -6.369 -0.797 1.00 91.56 152 ILE A N 1
ATOM 1197 C CA . ILE A 1 152 ? 9.012 -6.941 -0.696 1.00 91.56 152 ILE A CA 1
ATOM 1198 C C . ILE A 1 152 ? 8.366 -6.411 0.580 1.00 91.56 152 ILE A C 1
ATOM 1200 O O . ILE A 1 152 ? 8.879 -6.608 1.683 1.00 91.56 152 ILE A O 1
ATOM 1204 N N . TYR A 1 153 ? 7.231 -5.741 0.434 1.00 94.31 153 TYR A N 1
ATOM 1205 C CA . TYR A 1 153 ? 6.417 -5.258 1.537 1.00 94.31 153 TYR A CA 1
ATOM 1206 C C . TYR A 1 153 ? 5.342 -6.292 1.854 1.00 94.31 153 TYR A C 1
ATOM 1208 O O . TYR A 1 153 ? 4.384 -6.476 1.099 1.00 94.31 153 TYR A O 1
ATOM 1216 N N . ALA A 1 154 ? 5.515 -6.975 2.979 1.00 91.00 154 ALA A N 1
ATOM 1217 C CA . ALA A 1 154 ? 4.566 -7.944 3.480 1.00 91.00 154 ALA A CA 1
ATOM 1218 C C . ALA A 1 154 ? 3.560 -7.304 4.447 1.00 91.00 154 ALA A C 1
ATOM 1220 O O . ALA A 1 154 ? 3.918 -6.539 5.347 1.00 91.00 154 ALA A O 1
ATOM 1221 N N . ILE A 1 155 ? 2.286 -7.633 4.260 1.00 91.44 155 ILE A N 1
ATOM 1222 C CA . ILE A 1 155 ? 1.152 -7.167 5.052 1.00 91.44 155 ILE A CA 1
ATOM 1223 C C . ILE A 1 155 ? 0.558 -8.395 5.724 1.00 91.44 155 ILE A C 1
ATOM 1225 O O . ILE A 1 155 ? -0.045 -9.240 5.068 1.00 91.44 155 ILE A O 1
ATOM 1229 N N . LEU A 1 156 ? 0.746 -8.488 7.035 1.00 87.44 156 LEU A N 1
ATOM 1230 C CA . LEU A 1 156 ? 0.232 -9.574 7.854 1.00 87.44 156 LEU A CA 1
ATOM 1231 C C . LEU A 1 156 ? -1.080 -9.142 8.493 1.00 87.44 156 LEU A C 1
ATOM 1233 O O . LEU A 1 156 ? -1.085 -8.261 9.355 1.00 87.44 156 LEU A O 1
ATOM 1237 N N . CYS A 1 157 ? -2.174 -9.792 8.117 1.00 85.00 157 CYS A N 1
ATOM 1238 C CA . CYS A 1 157 ? -3.454 -9.655 8.792 1.00 85.00 157 CYS A CA 1
ATOM 1239 C C . CYS A 1 157 ? -3.688 -10.869 9.695 1.00 85.00 157 CYS A C 1
ATOM 1241 O O . CYS A 1 157 ? -3.663 -12.011 9.241 1.00 85.00 157 CYS A O 1
ATOM 1243 N N . ASN A 1 158 ? -3.923 -10.623 10.983 1.00 78.44 158 ASN A N 1
ATOM 1244 C CA . ASN A 1 158 ? -4.346 -11.649 11.930 1.00 78.44 158 ASN A CA 1
ATOM 1245 C C . ASN A 1 158 ? -5.841 -11.473 12.247 1.00 78.44 158 ASN A C 1
ATOM 1247 O O . ASN A 1 158 ? -6.199 -10.611 13.068 1.00 78.44 158 ASN A O 1
ATOM 1251 N N . PRO A 1 159 ? -6.717 -12.287 11.634 1.00 65.94 159 PRO A N 1
ATOM 1252 C CA . PRO A 1 159 ? -8.119 -12.374 11.999 1.00 65.94 159 PRO A CA 1
ATOM 1253 C C . PRO A 1 159 ? -8.245 -13.242 13.266 1.00 65.94 159 PRO A C 1
ATOM 1255 O O . PRO A 1 159 ? -8.522 -14.436 13.187 1.00 65.94 159 PRO A O 1
ATOM 1258 N N . TYR A 1 160 ? -7.992 -12.681 14.455 1.00 66.12 160 TYR A N 1
ATOM 1259 C CA . TYR A 1 160 ? -8.074 -13.412 15.738 1.00 66.12 160 TYR A CA 1
ATOM 1260 C C . TYR A 1 160 ? -9.329 -14.277 15.858 1.00 66.12 160 TYR A C 1
ATOM 1262 O O . TYR A 1 160 ? -10.395 -13.762 15.600 1.00 66.12 160 TYR A O 1
ATOM 1270 N N . LEU A 1 161 ? -9.252 -15.506 16.381 1.00 49.75 161 LEU A N 1
ATOM 1271 C CA . LEU A 1 161 ? -10.412 -16.400 16.594 1.00 49.75 161 LEU A CA 1
ATOM 1272 C C . LEU A 1 161 ? -11.388 -15.984 17.709 1.00 49.75 161 LEU A C 1
ATOM 1274 O O . LEU A 1 161 ? -12.547 -16.396 17.697 1.00 49.75 161 LEU A O 1
ATOM 1278 N N . ASN A 1 162 ? -10.927 -15.230 18.712 1.00 48.12 162 ASN A N 1
ATOM 1279 C CA . ASN A 1 162 ? -11.705 -14.994 19.929 1.00 48.12 162 ASN A CA 1
ATOM 1280 C C . ASN A 1 162 ? -12.487 -13.678 19.885 1.00 48.12 162 ASN A C 1
ATOM 1282 O O . ASN A 1 162 ? -11.929 -12.604 19.674 1.00 48.12 162 ASN A O 1
ATOM 1286 N N . GLN A 1 163 ? -13.778 -13.794 20.201 1.00 48.56 163 GLN A N 1
ATOM 1287 C CA . GLN A 1 163 ? -14.858 -12.804 20.091 1.00 48.56 163 GLN A CA 1
ATOM 1288 C C . GLN A 1 163 ? -14.638 -11.450 20.791 1.00 48.56 163 GLN A C 1
ATOM 1290 O O . GLN A 1 163 ? -15.436 -10.537 20.590 1.00 48.56 163 GLN A O 1
ATOM 1295 N N . SER A 1 164 ? -13.586 -11.325 21.601 1.00 50.06 164 SER A N 1
ATOM 1296 C CA . SER A 1 164 ? -13.254 -10.140 22.400 1.00 50.06 164 SER A CA 1
ATOM 1297 C C . SER A 1 164 ? -12.055 -9.348 21.863 1.00 50.06 164 SER A C 1
ATOM 1299 O O . SER A 1 164 ? -11.614 -8.414 22.529 1.00 50.06 164 SER A O 1
ATOM 1301 N N . LYS A 1 165 ? -11.474 -9.727 20.712 1.00 63.19 165 LYS A N 1
ATOM 1302 C CA . LYS A 1 165 ? -10.248 -9.105 20.182 1.00 63.19 165 LYS A CA 1
ATOM 1303 C C . LYS A 1 165 ? -10.444 -8.514 18.786 1.00 63.19 165 LYS A C 1
ATOM 1305 O O . LYS A 1 165 ? -11.123 -9.078 17.936 1.00 63.19 165 LYS A O 1
ATOM 1310 N N . VAL A 1 166 ? -9.820 -7.358 18.579 1.00 72.56 166 VAL A N 1
ATOM 1311 C CA . VAL A 1 166 ? -9.817 -6.595 17.327 1.00 72.56 166 VAL A CA 1
ATOM 1312 C C . VAL A 1 166 ? -8.833 -7.250 16.338 1.00 72.56 166 VAL A C 1
ATOM 1314 O O . VAL A 1 166 ? -7.720 -7.565 16.769 1.00 72.56 166 VAL A O 1
ATOM 1317 N N . PRO A 1 167 ? -9.184 -7.467 15.050 1.00 78.06 167 PRO A N 1
ATOM 1318 C CA . PRO A 1 167 ? -8.227 -7.895 14.027 1.00 78.06 167 PRO A CA 1
ATOM 1319 C C . PRO A 1 167 ? -7.016 -6.966 13.982 1.00 78.06 167 PRO A C 1
ATOM 1321 O O . PRO A 1 167 ? -7.161 -5.753 14.147 1.00 78.06 167 PRO A O 1
ATOM 1324 N N . THR A 1 168 ? -5.824 -7.515 13.756 1.00 82.25 168 THR A N 1
ATOM 1325 C CA . THR A 1 168 ? -4.593 -6.712 13.738 1.00 82.25 168 THR A CA 1
ATOM 1326 C C . THR A 1 168 ? -3.847 -6.841 12.429 1.00 82.25 168 THR A C 1
ATOM 1328 O O . THR A 1 168 ? -3.660 -7.952 11.940 1.00 82.25 168 THR A O 1
ATOM 1331 N N . VAL A 1 169 ? -3.341 -5.715 11.939 1.00 86.69 169 VAL A N 1
ATOM 1332 C CA . VAL A 1 169 ? -2.478 -5.619 10.766 1.00 86.69 169 VAL A CA 1
ATOM 1333 C C . VAL A 1 169 ? -1.060 -5.262 11.206 1.00 86.69 169 VAL A C 1
ATOM 1335 O O . VAL A 1 169 ? -0.867 -4.408 12.079 1.00 86.69 169 VAL A O 1
ATOM 1338 N N . ARG A 1 170 ? -0.068 -5.925 10.613 1.00 88.69 170 ARG A N 1
ATOM 1339 C CA . ARG A 1 170 ? 1.362 -5.635 10.759 1.00 88.69 170 ARG A CA 1
ATOM 1340 C C . ARG A 1 170 ? 1.999 -5.499 9.383 1.00 88.69 170 ARG A C 1
ATOM 1342 O O . ARG A 1 170 ? 1.542 -6.108 8.419 1.00 88.69 170 ARG A O 1
ATOM 1349 N N . PHE A 1 171 ? 3.074 -4.729 9.323 1.00 91.69 171 PHE A N 1
ATOM 1350 C CA . PHE A 1 171 ? 3.811 -4.470 8.093 1.00 91.69 171 PHE A CA 1
ATOM 1351 C C . PHE A 1 171 ? 5.254 -4.923 8.265 1.00 91.69 171 PHE A C 1
ATOM 1353 O O . PHE A 1 171 ? 5.871 -4.651 9.295 1.00 91.69 171 PHE A O 1
ATOM 1360 N N . ILE A 1 172 ? 5.783 -5.617 7.268 1.00 91.44 172 ILE A N 1
ATOM 1361 C CA . ILE A 1 172 ? 7.144 -6.143 7.247 1.00 91.44 172 ILE A CA 1
ATOM 1362 C C . ILE A 1 172 ? 7.770 -5.728 5.918 1.00 91.44 172 ILE A C 1
ATOM 1364 O O . ILE A 1 172 ? 7.122 -5.789 4.878 1.00 91.44 172 ILE A O 1
ATOM 1368 N N . LYS A 1 173 ? 9.028 -5.302 5.941 1.00 93.56 173 LYS A N 1
ATOM 1369 C CA . LYS A 1 173 ? 9.816 -5.053 4.733 1.00 93.56 173 LYS A CA 1
ATOM 1370 C C . LYS A 1 173 ? 10.899 -6.113 4.652 1.00 93.56 173 LYS A C 1
ATOM 1372 O O . LYS A 1 173 ? 11.658 -6.263 5.604 1.00 93.56 173 LYS A O 1
ATOM 1377 N N . PHE A 1 174 ? 10.981 -6.820 3.537 1.00 90.12 174 PHE A N 1
ATOM 1378 C CA . PHE A 1 174 ? 12.048 -7.765 3.237 1.00 90.12 174 PHE A CA 1
ATOM 1379 C C . PHE A 1 174 ? 12.963 -7.187 2.157 1.00 90.12 174 PHE A C 1
ATOM 1381 O O . PHE A 1 174 ? 12.499 -6.812 1.083 1.00 90.12 174 PHE A O 1
ATOM 1388 N N . GLU A 1 175 ? 14.259 -7.124 2.442 1.00 88.75 175 GLU A N 1
ATOM 1389 C CA . GLU A 1 175 ? 15.294 -6.678 1.511 1.00 88.75 175 GLU A CA 1
ATOM 1390 C C . GLU A 1 175 ? 15.970 -7.894 0.877 1.00 88.75 175 GLU A C 1
ATOM 1392 O O . GLU A 1 175 ? 16.797 -8.559 1.506 1.00 88.75 175 GLU A O 1
ATOM 1397 N N . GLY A 1 176 ? 15.637 -8.187 -0.383 1.00 80.25 176 GLY A N 1
ATOM 1398 C CA . GLY A 1 176 ? 16.139 -9.376 -1.079 1.00 80.25 176 GLY A CA 1
ATOM 1399 C C . GLY A 1 176 ? 17.667 -9.435 -1.194 1.00 80.25 176 GLY A C 1
ATOM 1400 O O . GLY A 1 176 ? 18.243 -10.519 -1.091 1.00 80.25 176 GLY A O 1
ATOM 1401 N N . ALA A 1 177 ? 18.327 -8.282 -1.348 1.00 81.19 177 ALA A N 1
ATOM 1402 C CA . ALA A 1 177 ? 19.775 -8.186 -1.545 1.00 81.19 177 ALA A CA 1
ATOM 1403 C C . ALA A 1 177 ? 20.561 -8.598 -0.295 1.00 81.19 177 ALA A C 1
ATOM 1405 O O . ALA A 1 177 ? 21.511 -9.375 -0.380 1.00 81.19 177 ALA A O 1
ATOM 1406 N N . SER A 1 178 ? 20.161 -8.086 0.870 1.00 81.56 178 SER A N 1
ATOM 1407 C CA . SER A 1 178 ? 20.813 -8.374 2.150 1.00 81.56 178 SER A CA 1
ATOM 1408 C C . SER A 1 178 ? 20.183 -9.555 2.888 1.00 81.56 178 SER A C 1
ATOM 1410 O O . SER A 1 178 ? 20.712 -9.984 3.913 1.00 81.56 178 SER A O 1
ATOM 1412 N N . ARG A 1 179 ? 19.050 -10.075 2.388 1.00 81.12 179 ARG A N 1
ATOM 1413 C CA . ARG A 1 179 ? 18.183 -11.047 3.075 1.00 81.12 179 ARG A CA 1
ATOM 1414 C C . ARG A 1 179 ? 17.790 -10.583 4.481 1.00 81.12 179 ARG A C 1
ATOM 1416 O O . ARG A 1 179 ? 17.651 -11.391 5.396 1.00 81.12 179 ARG A O 1
ATOM 1423 N N . SER A 1 180 ? 17.648 -9.272 4.657 1.00 85.69 180 SER A N 1
ATOM 1424 C CA . SER A 1 180 ? 17.259 -8.656 5.926 1.00 85.69 180 SER A CA 1
ATOM 1425 C C . SER A 1 180 ? 15.759 -8.401 5.951 1.00 85.69 180 SER A C 1
ATOM 1427 O O . SER A 1 180 ? 15.135 -8.229 4.904 1.00 85.69 180 SER A O 1
ATOM 1429 N N . PHE A 1 181 ? 15.179 -8.341 7.146 1.00 87.62 181 PHE A N 1
ATOM 1430 C CA . PHE A 1 181 ? 13.788 -7.951 7.321 1.00 87.62 181 PHE A CA 1
ATOM 1431 C C . PHE A 1 181 ? 13.648 -6.897 8.415 1.00 87.62 181 PHE A C 1
ATOM 1433 O O . PHE A 1 181 ? 14.445 -6.843 9.351 1.00 87.62 181 PHE A O 1
ATOM 1440 N N . PHE A 1 182 ? 12.612 -6.077 8.279 1.00 89.62 182 PHE A N 1
ATOM 1441 C CA . PHE A 1 182 ? 12.339 -4.936 9.141 1.00 89.62 182 PHE A CA 1
ATOM 1442 C C . PHE A 1 182 ? 10.861 -4.910 9.503 1.00 89.62 182 PHE A C 1
ATOM 1444 O O . PHE A 1 182 ? 10.010 -5.232 8.669 1.00 89.62 182 PHE A O 1
ATOM 1451 N N . VAL A 1 183 ? 10.544 -4.474 10.719 1.00 88.44 183 VAL A N 1
ATOM 1452 C CA . VAL A 1 183 ? 9.157 -4.286 11.161 1.00 88.44 183 VAL A CA 1
ATOM 1453 C C . VAL A 1 183 ? 8.729 -2.845 10.911 1.00 88.44 183 VAL A C 1
ATOM 1455 O O . VAL A 1 183 ? 9.471 -1.893 11.137 1.00 88.44 183 VAL A O 1
ATOM 1458 N N . GLY A 1 184 ? 7.529 -2.670 10.373 1.00 89.75 184 GLY A N 1
ATOM 1459 C CA . GLY A 1 184 ? 6.995 -1.357 10.057 1.00 89.75 184 GLY A CA 1
ATOM 1460 C C . GLY A 1 184 ? 6.536 -0.655 11.320 1.00 89.75 184 GLY A C 1
ATOM 1461 O O . GLY A 1 184 ? 5.637 -1.144 12.004 1.00 89.75 184 GLY A O 1
ATOM 1462 N N . ALA A 1 185 ? 7.098 0.520 11.590 1.00 89.38 185 ALA A N 1
ATOM 1463 C CA . ALA A 1 185 ? 6.717 1.342 12.727 1.00 89.38 185 ALA A CA 1
ATOM 1464 C C . ALA A 1 185 ? 6.329 2.753 12.276 1.00 89.38 185 ALA A C 1
ATOM 1466 O O . ALA A 1 185 ? 7.087 3.444 11.594 1.00 89.38 185 ALA A O 1
ATOM 1467 N N . GLU A 1 186 ? 5.150 3.211 12.692 1.00 86.44 186 GLU A N 1
ATOM 1468 C CA . GLU A 1 186 ? 4.792 4.627 12.599 1.00 86.44 186 GLU A CA 1
ATOM 1469 C C . GLU A 1 186 ? 5.324 5.355 13.836 1.00 86.44 186 GLU A C 1
ATOM 1471 O O . GLU A 1 186 ? 4.954 5.035 14.972 1.00 86.44 186 GLU A O 1
ATOM 1476 N N . ALA A 1 187 ? 6.176 6.355 13.611 1.00 77.81 187 ALA A N 1
ATOM 1477 C CA . ALA A 1 187 ? 6.645 7.234 14.669 1.00 77.81 187 ALA A CA 1
ATOM 1478 C C . ALA A 1 187 ? 5.517 8.186 15.095 1.00 77.81 187 ALA A C 1
ATOM 1480 O O . ALA A 1 187 ? 5.045 9.014 14.316 1.00 77.81 187 ALA A O 1
ATOM 1481 N N . ARG A 1 188 ? 5.100 8.098 16.358 1.00 68.69 188 ARG A N 1
ATOM 1482 C CA . ARG A 1 188 ? 4.257 9.098 17.022 1.00 68.69 188 ARG A CA 1
ATOM 1483 C C . ARG A 1 188 ? 5.090 9.831 18.059 1.00 68.69 188 ARG A C 1
ATOM 1485 O O . ARG A 1 188 ? 6.051 9.275 18.578 1.00 68.69 188 ARG A O 1
ATOM 1492 N N . LYS A 1 189 ? 4.687 11.067 18.386 1.00 57.47 189 LYS A N 1
ATOM 1493 C CA . LYS A 1 189 ? 5.436 12.006 19.249 1.00 57.47 189 LYS A CA 1
ATOM 1494 C C . LYS A 1 189 ? 6.119 11.345 20.461 1.00 57.47 189 LYS A C 1
ATOM 1496 O O . LYS A 1 189 ? 7.247 11.714 20.747 1.00 57.47 189 LYS A O 1
ATOM 1501 N N . ASN A 1 190 ? 5.478 10.355 21.101 1.00 55.72 190 ASN A N 1
ATOM 1502 C CA . ASN A 1 190 ? 6.014 9.628 22.262 1.00 55.72 190 ASN A CA 1
ATOM 1503 C C . ASN A 1 190 ? 5.889 8.086 22.172 1.00 55.72 190 ASN A C 1
ATOM 1505 O O . ASN A 1 190 ? 5.998 7.414 23.195 1.00 55.72 190 ASN A O 1
ATOM 1509 N N . SER A 1 191 ? 5.590 7.501 21.005 1.00 68.56 191 SER A N 1
ATOM 1510 C CA . SER A 1 191 ? 5.439 6.041 20.874 1.00 68.56 191 SER A CA 1
ATOM 1511 C C . SER A 1 191 ? 5.669 5.541 19.449 1.00 68.56 191 SER A C 1
ATOM 1513 O O . SER A 1 191 ? 5.502 6.283 18.484 1.00 68.56 191 SER A O 1
ATOM 1515 N N . GLN A 1 192 ? 6.031 4.266 19.311 1.00 73.00 192 GLN A N 1
ATOM 1516 C CA . GLN A 1 192 ? 6.048 3.573 18.024 1.00 73.00 192 GLN A CA 1
ATOM 1517 C C . GLN A 1 192 ? 4.813 2.682 17.919 1.00 73.00 192 GLN A C 1
ATOM 1519 O O . GLN A 1 192 ? 4.470 1.968 18.861 1.00 73.00 192 GLN A O 1
ATOM 1524 N N . THR A 1 193 ? 4.106 2.775 16.794 1.00 76.94 193 THR A N 1
ATOM 1525 C CA . THR A 1 193 ? 2.970 1.894 16.496 1.00 76.94 193 THR A CA 1
ATOM 1526 C C . THR A 1 193 ? 3.402 0.864 15.460 1.00 76.94 193 THR A C 1
ATOM 1528 O O . THR A 1 193 ? 3.609 1.210 14.299 1.00 76.94 193 THR A O 1
ATOM 1531 N N . GLU A 1 194 ? 3.534 -0.389 15.894 1.00 80.06 194 GLU A N 1
ATOM 1532 C CA . GLU A 1 194 ? 3.919 -1.540 15.054 1.00 80.06 194 GLU A CA 1
ATOM 1533 C C . GLU A 1 194 ? 2.719 -2.433 14.695 1.00 80.06 194 GLU A C 1
ATOM 1535 O O . GLU A 1 194 ? 2.764 -3.225 13.755 1.00 80.06 194 GLU A O 1
ATOM 1540 N N . VAL A 1 195 ? 1.626 -2.311 15.458 1.00 81.00 195 VAL A N 1
ATOM 1541 C CA . VAL A 1 195 ? 0.418 -3.131 15.331 1.00 81.00 195 VAL A CA 1
ATOM 1542 C C . VAL A 1 195 ? -0.794 -2.225 15.171 1.00 81.00 195 VAL A C 1
ATOM 1544 O O . VAL A 1 195 ? -1.024 -1.328 15.984 1.00 81.00 195 VAL A O 1
ATOM 1547 N N . TYR A 1 196 ? -1.590 -2.484 14.138 1.00 84.50 196 TYR A N 1
ATOM 1548 C CA . TYR A 1 196 ? -2.752 -1.677 13.782 1.00 84.50 196 TYR A CA 1
ATOM 1549 C C . TYR A 1 196 ? -4.024 -2.485 14.001 1.00 84.50 196 TYR A C 1
ATOM 1551 O O . TYR A 1 196 ? -4.282 -3.443 13.281 1.00 84.50 196 TYR A O 1
ATOM 1559 N N . GLY A 1 197 ? -4.818 -2.112 15.004 1.00 83.56 197 GLY A N 1
ATOM 1560 C CA . GLY A 1 197 ? -6.130 -2.715 15.231 1.00 83.56 197 GLY A CA 1
ATOM 1561 C C . GLY A 1 197 ? -7.171 -2.163 14.257 1.00 83.56 197 GLY A C 1
ATOM 1562 O O . GLY A 1 197 ? -7.291 -0.945 14.129 1.00 83.56 197 GLY A O 1
ATOM 1563 N N . LEU A 1 198 ? -7.938 -3.039 13.612 1.00 83.00 198 LEU A N 1
ATOM 1564 C CA . LEU A 1 198 ? -9.103 -2.678 12.803 1.00 83.00 198 LEU A CA 1
ATOM 1565 C C . LEU A 1 198 ? -10.381 -2.825 13.636 1.00 83.00 198 LEU A C 1
ATOM 1567 O O . LEU A 1 198 ? -10.931 -3.919 13.749 1.00 83.00 198 LEU A O 1
ATOM 1571 N N . TYR A 1 199 ? -10.829 -1.726 14.249 1.00 79.88 199 TYR A N 1
ATOM 1572 C CA . TYR A 1 199 ? -11.998 -1.717 15.140 1.00 79.88 199 TYR A CA 1
ATOM 1573 C C . TYR A 1 199 ? -13.275 -2.180 14.427 1.00 79.88 199 TYR A C 1
ATOM 1575 O O . TYR A 1 199 ? -13.360 -2.177 13.203 1.00 79.88 199 TYR A O 1
ATOM 1583 N N . GLN A 1 200 ? -14.286 -2.593 15.187 1.00 75.69 200 GLN A N 1
ATOM 1584 C CA . GLN A 1 200 ? -15.563 -2.983 14.598 1.00 75.69 200 GLN A CA 1
ATOM 1585 C C . GLN A 1 200 ? -16.490 -1.753 14.481 1.00 75.69 200 GLN A C 1
ATOM 1587 O O . GLN A 1 200 ? -16.576 -0.988 15.444 1.00 75.69 200 GLN A O 1
ATOM 1592 N N . PRO A 1 201 ? -17.156 -1.531 13.331 1.00 76.75 201 PRO A N 1
ATOM 1593 C CA . PRO A 1 201 ? -18.006 -0.365 13.086 1.00 76.75 201 PRO A CA 1
ATOM 1594 C C . PRO A 1 201 ? -19.230 -0.326 13.997 1.00 76.75 201 PRO A C 1
ATOM 1596 O O . PRO A 1 201 ? -19.682 0.752 14.346 1.00 76.75 201 PRO A O 1
ATOM 1599 N N . ASP A 1 202 ? -19.758 -1.484 14.387 1.00 76.31 202 ASP A N 1
ATOM 1600 C CA . ASP A 1 202 ? -20.881 -1.641 15.314 1.00 76.31 202 ASP A CA 1
ATOM 1601 C C . ASP A 1 202 ? -20.494 -1.345 16.770 1.00 76.31 202 ASP A C 1
ATOM 1603 O O . ASP A 1 202 ? -21.344 -0.943 17.562 1.00 76.31 202 ASP A O 1
ATOM 1607 N N . VAL A 1 203 ? -19.214 -1.513 17.117 1.00 79.25 203 VAL A N 1
ATOM 1608 C CA . VAL A 1 203 ? -18.686 -1.223 18.458 1.00 79.25 203 VAL A CA 1
ATOM 1609 C C . VAL A 1 203 ? -18.286 0.244 18.588 1.00 79.25 203 VAL A C 1
ATOM 1611 O O . VAL A 1 203 ? -18.692 0.915 19.533 1.00 79.25 203 VAL A O 1
ATOM 1614 N N . ASP A 1 204 ? -17.475 0.743 17.655 1.00 82.56 204 ASP A N 1
ATOM 1615 C CA . ASP A 1 204 ? -17.018 2.132 17.635 1.00 82.56 204 ASP A CA 1
ATOM 1616 C C . ASP A 1 204 ? -16.816 2.592 16.178 1.00 82.56 204 ASP A C 1
ATOM 1618 O O . ASP A 1 204 ? -15.727 2.418 15.612 1.00 82.56 204 ASP A O 1
ATOM 1622 N N . PRO A 1 205 ? -17.850 3.191 15.549 1.00 85.12 205 PRO A N 1
ATOM 1623 C CA . PRO A 1 205 ? -17.783 3.641 14.159 1.00 85.12 205 PRO A CA 1
ATOM 1624 C C . PRO A 1 205 ? -16.671 4.667 13.918 1.00 85.12 205 PRO A C 1
ATOM 1626 O O . PRO A 1 205 ? -16.049 4.693 12.852 1.00 85.12 205 PRO A O 1
ATOM 1629 N N . PHE A 1 206 ? -16.399 5.517 14.913 1.00 87.19 206 PHE A N 1
ATOM 1630 C CA . PHE A 1 206 ? -15.394 6.567 14.809 1.00 87.19 206 PHE A CA 1
ATOM 1631 C C . PHE A 1 206 ? -13.983 5.973 14.819 1.00 87.19 206 PHE A C 1
ATOM 1633 O O . PHE A 1 206 ? -13.169 6.282 13.943 1.00 87.19 206 PHE A O 1
ATOM 1640 N N . MET A 1 207 ? -13.693 5.081 15.769 1.00 86.50 207 MET A N 1
ATOM 1641 C CA . MET A 1 207 ? -12.406 4.390 15.830 1.00 86.50 207 MET A CA 1
ATOM 1642 C C . MET A 1 207 ? -12.220 3.412 14.671 1.00 86.50 207 MET A C 1
ATOM 1644 O O . MET A 1 207 ? -11.102 3.287 14.164 1.00 86.50 207 MET A O 1
ATOM 1648 N N . PHE A 1 208 ? -13.291 2.780 14.185 1.00 86.31 208 PHE A N 1
ATOM 1649 C CA . PHE A 1 208 ? -13.260 1.994 12.952 1.00 86.31 208 PHE A CA 1
ATOM 1650 C C . PHE A 1 208 ? -12.845 2.850 11.761 1.00 86.31 208 PHE A C 1
ATOM 1652 O O . PHE A 1 208 ? -11.819 2.567 11.151 1.00 86.31 208 PHE A O 1
ATOM 1659 N N . SER A 1 209 ? -13.558 3.942 11.479 1.00 89.50 209 SER A N 1
ATOM 1660 C CA . SER A 1 209 ? -13.239 4.822 10.350 1.00 89.50 209 SER A CA 1
ATOM 1661 C C . SER A 1 209 ? -11.808 5.368 10.439 1.00 89.50 209 SER A C 1
ATOM 1663 O O . SER A 1 209 ? -11.043 5.320 9.473 1.00 89.50 209 SER A O 1
ATOM 1665 N N . LYS A 1 210 ? -11.386 5.801 11.634 1.00 89.69 210 LYS A N 1
ATOM 1666 C CA . LYS A 1 210 ? -10.030 6.310 11.875 1.00 89.69 210 LYS A CA 1
ATOM 1667 C C . LYS A 1 210 ? -8.946 5.248 11.666 1.00 89.69 210 LYS A C 1
ATOM 1669 O O . LYS A 1 210 ? -7.910 5.552 11.071 1.00 89.69 210 LYS A O 1
ATOM 1674 N N . SER A 1 211 ? -9.153 4.031 12.173 1.00 89.38 211 SER A N 1
ATOM 1675 C CA . SER A 1 211 ? -8.197 2.925 12.019 1.00 89.38 211 SER A CA 1
ATOM 1676 C C . SER A 1 211 ? -8.134 2.428 10.581 1.00 89.38 211 SER A C 1
ATOM 1678 O O . SER A 1 211 ? -7.040 2.336 10.026 1.00 89.38 211 SER A O 1
ATOM 1680 N N . LEU A 1 212 ? -9.292 2.219 9.951 1.00 91.56 212 LEU A N 1
ATOM 1681 C CA . LEU A 1 212 ? -9.405 1.826 8.554 1.00 91.56 212 LEU A CA 1
ATOM 1682 C C . LEU A 1 212 ? -8.713 2.840 7.644 1.00 91.56 212 LEU A C 1
ATOM 1684 O O . LEU A 1 212 ? -7.930 2.439 6.787 1.00 91.56 212 LEU A O 1
ATOM 1688 N N . ARG A 1 213 ? -8.929 4.148 7.853 1.00 93.75 213 ARG A N 1
ATOM 1689 C CA . ARG A 1 213 ? -8.263 5.186 7.052 1.00 93.75 213 ARG A CA 1
ATOM 1690 C C . ARG A 1 213 ? -6.748 5.111 7.186 1.00 93.75 213 ARG A C 1
ATOM 1692 O O . ARG A 1 213 ? -6.054 5.177 6.182 1.00 93.75 213 ARG A O 1
ATOM 1699 N N . GLY A 1 214 ? -6.245 4.941 8.410 1.00 92.69 214 GLY A N 1
ATOM 1700 C CA . GLY A 1 214 ? -4.813 4.770 8.653 1.00 92.69 214 GLY A CA 1
ATOM 1701 C C . GLY A 1 214 ? -4.236 3.555 7.926 1.00 92.69 214 GLY A C 1
ATOM 1702 O O . GLY A 1 214 ? -3.205 3.680 7.277 1.00 92.69 214 GLY A O 1
ATOM 1703 N N . ILE A 1 215 ? -4.922 2.410 7.987 1.00 93.06 215 ILE A N 1
ATOM 1704 C CA . ILE A 1 215 ? -4.510 1.181 7.293 1.00 93.06 215 ILE A CA 1
ATOM 1705 C C . ILE A 1 215 ? -4.531 1.384 5.773 1.00 93.06 215 ILE A C 1
ATOM 1707 O O . ILE A 1 215 ? -3.552 1.048 5.115 1.00 93.06 215 ILE A O 1
ATOM 1711 N N . CYS A 1 216 ? -5.590 1.981 5.219 1.00 95.31 216 CYS A N 1
ATOM 1712 C CA . CYS A 1 216 ? -5.687 2.262 3.784 1.00 95.31 216 CYS A CA 1
ATOM 1713 C C . CYS A 1 216 ? -4.563 3.191 3.308 1.00 95.31 216 CYS A C 1
ATOM 1715 O O . CYS A 1 216 ? -3.919 2.892 2.307 1.00 95.31 216 CYS A O 1
ATOM 1717 N N . ASP A 1 217 ? -4.300 4.282 4.036 1.00 96.06 217 ASP A N 1
ATOM 1718 C CA . ASP A 1 217 ? -3.257 5.248 3.677 1.00 96.06 217 ASP A CA 1
ATOM 1719 C C . ASP A 1 217 ? -1.844 4.612 3.747 1.00 96.06 217 ASP A C 1
ATOM 1721 O O . ASP A 1 217 ? -0.968 4.975 2.962 1.00 96.06 217 ASP A O 1
ATOM 1725 N N . ILE A 1 218 ? -1.601 3.662 4.666 1.00 96.06 218 ILE A N 1
ATOM 1726 C CA . ILE A 1 218 ? -0.330 2.911 4.740 1.00 96.06 218 ILE A CA 1
ATOM 1727 C C . ILE A 1 218 ? -0.226 1.904 3.595 1.00 96.06 218 ILE A C 1
ATOM 1729 O O . ILE A 1 218 ? 0.788 1.875 2.906 1.00 96.06 218 ILE A O 1
ATOM 1733 N N . ILE A 1 219 ? -1.259 1.084 3.369 1.00 95.69 219 ILE A N 1
ATOM 1734 C CA . ILE A 1 219 ? -1.253 0.097 2.280 1.00 95.69 219 ILE A CA 1
ATOM 1735 C C . ILE A 1 219 ? -1.028 0.809 0.946 1.00 95.69 219 ILE A C 1
ATOM 1737 O O . ILE A 1 219 ? -0.192 0.373 0.163 1.00 95.69 219 ILE A O 1
ATOM 1741 N N . PHE A 1 220 ? -1.698 1.939 0.714 1.00 97.00 220 PHE A N 1
ATOM 1742 C CA . PHE A 1 220 ? -1.512 2.725 -0.501 1.00 97.00 220 PHE A CA 1
ATOM 1743 C C . PHE A 1 220 ? -0.082 3.265 -0.655 1.00 97.00 220 PHE A C 1
ATOM 1745 O O . PHE A 1 220 ? 0.466 3.213 -1.753 1.00 97.00 220 PHE A O 1
ATOM 1752 N N . ASP A 1 221 ? 0.553 3.712 0.435 1.00 97.69 221 ASP A N 1
ATOM 1753 C CA . ASP A 1 221 ? 1.964 4.128 0.427 1.00 97.69 221 ASP A CA 1
ATOM 1754 C C . ASP A 1 221 ? 2.890 2.983 -0.009 1.00 97.69 221 ASP A C 1
ATOM 1756 O O . ASP A 1 221 ? 3.757 3.175 -0.860 1.00 97.69 221 ASP A O 1
ATOM 1760 N N . LEU A 1 222 ? 2.668 1.779 0.530 1.00 96.62 222 LEU A N 1
ATOM 1761 C CA . LEU A 1 222 ? 3.453 0.589 0.197 1.00 96.62 222 LEU A CA 1
ATOM 1762 C C . LEU A 1 222 ? 3.227 0.133 -1.248 1.00 96.62 222 LEU A C 1
ATOM 1764 O O . LEU A 1 222 ? 4.196 -0.206 -1.923 1.00 96.62 222 LEU A O 1
ATOM 1768 N N . LEU A 1 223 ? 1.982 0.165 -1.740 1.00 95.81 223 LEU A N 1
ATOM 1769 C CA . LEU A 1 223 ? 1.676 -0.095 -3.152 1.00 95.81 223 LEU A CA 1
ATOM 1770 C C . LEU A 1 223 ? 2.426 0.891 -4.056 1.00 95.81 223 LEU A C 1
ATOM 1772 O O . LEU A 1 223 ? 3.040 0.493 -5.037 1.00 95.81 223 LEU A O 1
ATOM 1776 N N . LEU A 1 224 ? 2.441 2.178 -3.716 1.00 96.56 224 LEU A N 1
ATOM 1777 C CA . LEU A 1 224 ? 3.109 3.178 -4.542 1.00 96.56 224 LEU A CA 1
ATOM 1778 C C . LEU A 1 224 ? 4.641 3.037 -4.519 1.00 96.56 224 LEU A C 1
ATOM 1780 O O . LEU A 1 224 ? 5.279 3.158 -5.563 1.00 96.56 224 LEU A O 1
ATOM 1784 N N . LEU A 1 225 ? 5.231 2.713 -3.363 1.00 96.69 225 LEU A N 1
ATOM 1785 C CA . LEU A 1 225 ? 6.654 2.364 -3.260 1.00 96.69 225 LEU A CA 1
ATOM 1786 C C . LEU A 1 225 ? 6.991 1.126 -4.093 1.00 96.69 225 L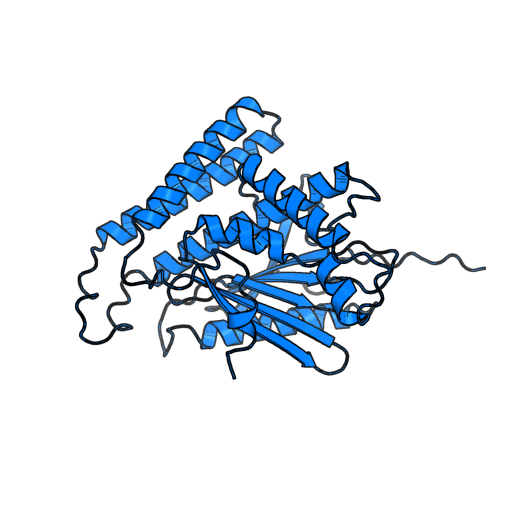EU A C 1
ATOM 1788 O O . LEU A 1 225 ? 7.907 1.162 -4.910 1.00 96.69 225 LEU A O 1
ATOM 1792 N N . GLY A 1 226 ? 6.210 0.057 -3.931 1.00 94.31 226 GLY A N 1
ATOM 1793 C CA . GLY A 1 226 ? 6.378 -1.182 -4.676 1.00 94.31 226 GLY A CA 1
ATOM 1794 C C . GLY A 1 226 ? 6.288 -0.979 -6.187 1.00 94.31 226 GLY A C 1
ATOM 1795 O O . GLY A 1 226 ? 7.069 -1.566 -6.937 1.00 94.31 226 GLY A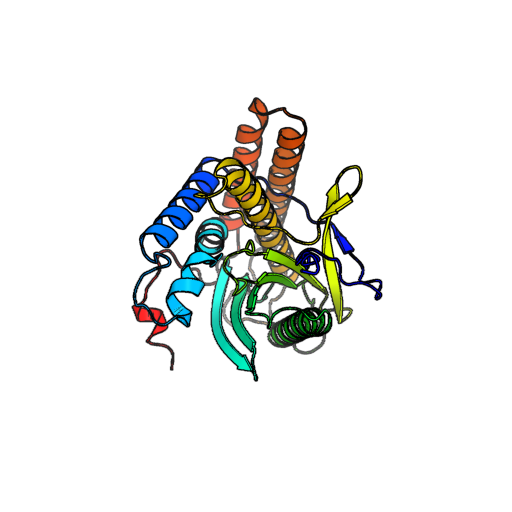 O 1
ATOM 1796 N N . PHE A 1 227 ? 5.377 -0.116 -6.633 1.00 93.56 227 PHE A N 1
ATOM 1797 C CA . PHE A 1 227 ? 5.228 0.270 -8.030 1.00 93.56 227 PHE A CA 1
ATOM 1798 C C . PHE A 1 227 ? 6.479 0.987 -8.557 1.00 93.56 227 PHE A C 1
ATOM 1800 O O . PHE A 1 227 ? 7.033 0.580 -9.579 1.00 93.56 227 PHE A O 1
ATOM 1807 N N . ILE A 1 228 ? 6.972 1.996 -7.830 1.00 94.62 228 ILE A N 1
ATOM 1808 C CA . ILE A 1 228 ? 8.182 2.755 -8.185 1.00 94.62 228 ILE A CA 1
ATOM 1809 C C . ILE A 1 228 ? 9.413 1.844 -8.241 1.00 94.62 228 ILE A C 1
ATOM 1811 O O . ILE A 1 228 ? 10.157 1.879 -9.223 1.00 94.62 228 ILE A O 1
ATOM 1815 N N . ASP A 1 229 ? 9.621 1.011 -7.220 1.00 92.94 229 ASP A N 1
ATOM 1816 C CA . ASP A 1 229 ? 10.770 0.104 -7.151 1.00 92.94 229 ASP A CA 1
ATOM 1817 C C . ASP A 1 229 ? 10.730 -0.926 -8.286 1.00 92.94 229 ASP A C 1
ATOM 1819 O O . ASP A 1 229 ? 11.748 -1.178 -8.937 1.00 92.94 229 ASP A O 1
ATOM 1823 N N . SER A 1 230 ? 9.542 -1.455 -8.597 1.00 89.50 230 SER A N 1
ATOM 1824 C CA . SER A 1 230 ? 9.350 -2.386 -9.714 1.00 89.50 230 SER A CA 1
ATOM 1825 C C . SER A 1 230 ? 9.636 -1.732 -11.065 1.00 89.50 230 SER A C 1
ATOM 1827 O O . SER A 1 230 ? 10.273 -2.358 -11.913 1.00 89.50 230 SER A O 1
ATOM 1829 N N . MET A 1 231 ? 9.227 -0.475 -11.276 1.00 88.75 231 MET A N 1
ATOM 1830 C CA . MET A 1 231 ? 9.555 0.265 -12.502 1.00 88.75 231 MET A CA 1
ATOM 1831 C C . MET A 1 231 ? 11.056 0.510 -12.631 1.00 88.75 231 MET A C 1
ATOM 1833 O O . MET A 1 231 ? 11.645 0.210 -13.669 1.00 88.75 231 MET A O 1
ATOM 1837 N N . LYS A 1 232 ? 11.699 0.996 -11.564 1.00 89.62 232 LYS A N 1
ATOM 1838 C CA . LYS A 1 232 ? 13.147 1.248 -11.541 1.00 89.62 232 LYS A CA 1
ATOM 1839 C C . LYS A 1 232 ? 13.956 -0.014 -11.817 1.00 89.62 232 LYS A C 1
ATOM 1841 O O . LYS A 1 232 ? 14.935 0.049 -12.551 1.00 89.62 232 LYS A O 1
ATOM 1846 N N . ALA A 1 233 ? 13.545 -1.149 -11.257 1.00 85.81 233 ALA A N 1
ATOM 1847 C CA . ALA A 1 233 ? 14.207 -2.428 -11.490 1.00 85.81 233 ALA A CA 1
ATOM 1848 C C . ALA A 1 233 ? 13.903 -3.025 -12.873 1.00 85.81 233 ALA A C 1
ATOM 1850 O O . ALA A 1 233 ? 14.714 -3.788 -13.396 1.00 85.81 233 ALA A O 1
ATOM 1851 N N . SER A 1 234 ? 12.756 -2.682 -13.468 1.00 81.88 234 SER A N 1
ATOM 1852 C CA . SER A 1 234 ? 12.384 -3.119 -14.821 1.00 81.88 234 SER A CA 1
ATOM 1853 C C . SER A 1 234 ? 13.063 -2.300 -15.918 1.00 81.88 234 SER A C 1
ATOM 1855 O O . SER A 1 234 ? 13.278 -2.807 -17.022 1.00 81.88 234 SER A O 1
ATOM 1857 N N . ARG A 1 235 ? 13.450 -1.055 -15.615 1.00 79.88 235 ARG A N 1
ATOM 1858 C CA . ARG A 1 235 ? 14.193 -0.184 -16.526 1.00 79.88 235 ARG A CA 1
ATOM 1859 C C . ARG A 1 235 ? 15.465 -0.885 -17.022 1.00 79.88 235 ARG A C 1
ATOM 1861 O O . ARG A 1 235 ? 16.339 -1.247 -16.241 1.00 79.88 235 ARG A O 1
ATOM 1868 N N . GLY A 1 236 ? 15.586 -1.039 -18.340 1.00 70.06 236 GLY A N 1
ATOM 1869 C CA . GLY A 1 236 ? 16.762 -1.646 -18.976 1.00 70.06 236 GLY A CA 1
ATOM 1870 C C . GLY A 1 236 ? 16.773 -3.180 -19.006 1.00 70.06 236 GLY A C 1
ATOM 1871 O O . GLY A 1 236 ? 17.760 -3.766 -19.455 1.00 70.06 236 GLY A O 1
ATOM 1872 N N . LEU A 1 237 ? 15.694 -3.860 -18.593 1.00 71.06 237 LEU A N 1
ATOM 1873 C CA . LEU A 1 237 ? 15.542 -5.308 -18.780 1.00 71.06 237 LEU A CA 1
ATOM 1874 C C . LEU A 1 237 ? 15.219 -5.656 -20.248 1.00 71.06 237 LEU A C 1
ATOM 1876 O O . LEU A 1 237 ? 14.133 -6.126 -20.566 1.00 71.06 237 LEU A O 1
ATOM 1880 N N . GLN A 1 238 ? 16.192 -5.486 -21.147 1.00 56.75 238 GLN A N 1
ATOM 1881 C CA . GLN A 1 238 ? 16.055 -5.801 -22.581 1.00 56.75 238 GLN A CA 1
ATOM 1882 C C . GLN A 1 238 ? 15.919 -7.309 -22.879 1.00 56.75 238 GLN A C 1
ATOM 1884 O O . GLN A 1 238 ? 15.425 -7.693 -23.931 1.00 56.75 238 GLN A O 1
ATOM 1889 N N . PHE A 1 239 ? 16.359 -8.182 -21.965 1.00 51.12 239 PHE A N 1
ATOM 1890 C CA . PHE A 1 239 ? 16.574 -9.614 -22.240 1.00 51.12 239 PHE A CA 1
ATOM 1891 C C . PHE A 1 239 ? 15.464 -10.558 -21.750 1.00 51.12 239 PHE A C 1
ATOM 1893 O O . PHE A 1 239 ? 15.554 -11.761 -21.984 1.00 51.12 239 PHE A O 1
ATOM 1900 N N . ALA A 1 240 ? 14.469 -10.070 -21.001 1.00 52.31 240 ALA A N 1
ATOM 1901 C CA . ALA A 1 240 ? 13.402 -10.934 -20.468 1.00 52.31 240 ALA A CA 1
ATOM 1902 C C . ALA A 1 240 ? 12.317 -11.259 -21.510 1.00 52.31 240 ALA A C 1
ATOM 1904 O O . ALA A 1 240 ? 11.540 -12.194 -21.328 1.00 52.31 240 ALA A O 1
ATOM 1905 N N . PHE A 1 241 ? 12.300 -10.514 -22.611 1.00 51.38 241 PHE A N 1
ATOM 1906 C CA . PHE A 1 241 ? 11.388 -10.696 -23.726 1.00 51.38 241 PHE A CA 1
ATOM 1907 C C . PHE A 1 241 ? 12.225 -11.193 -24.904 1.00 51.38 241 PHE A C 1
ATOM 1909 O O . PHE A 1 241 ? 13.325 -10.699 -25.136 1.00 51.38 241 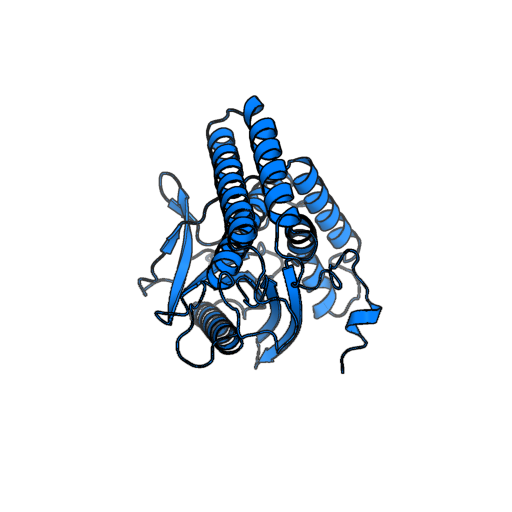PHE A O 1
ATOM 1916 N N . GLY A 1 242 ? 11.772 -12.247 -25.589 1.00 49.31 242 GLY A N 1
ATOM 1917 C CA . GLY A 1 242 ? 12.470 -12.785 -26.762 1.00 49.31 242 GLY A CA 1
ATOM 1918 C C . GLY A 1 242 ? 12.616 -11.746 -27.884 1.00 49.31 242 GLY A C 1
ATOM 1919 O O . GLY A 1 242 ? 12.252 -10.594 -27.711 1.00 49.31 242 GLY A O 1
ATOM 1920 N N . LYS A 1 243 ? 13.100 -12.174 -29.060 1.00 44.84 243 LYS A N 1
ATOM 1921 C CA . LYS A 1 243 ? 13.355 -11.386 -30.297 1.00 44.84 243 LYS A CA 1
ATOM 1922 C C . LYS A 1 243 ? 12.193 -10.518 -30.857 1.00 44.84 243 LYS A C 1
ATOM 1924 O O . LYS A 1 243 ? 12.250 -10.125 -32.015 1.00 44.84 243 LYS A O 1
ATOM 1929 N N . PHE A 1 244 ? 11.138 -10.256 -30.099 1.00 47.81 244 PHE A N 1
ATOM 1930 C CA . PHE A 1 244 ? 10.101 -9.290 -30.430 1.00 47.81 244 PHE A CA 1
ATOM 1931 C C . PHE A 1 244 ? 10.527 -7.892 -29.953 1.00 47.81 244 PHE A C 1
ATOM 1933 O O . PHE A 1 244 ? 11.106 -7.766 -28.878 1.00 47.81 244 PHE A O 1
ATOM 1940 N N . ASP A 1 245 ? 10.246 -6.883 -30.780 1.00 46.34 245 ASP A N 1
ATOM 1941 C CA . ASP A 1 245 ? 10.698 -5.473 -30.807 1.00 46.34 245 ASP A CA 1
ATOM 1942 C C . ASP A 1 245 ? 10.535 -4.612 -29.527 1.00 46.34 245 ASP A C 1
ATOM 1944 O O . ASP A 1 245 ? 10.516 -3.386 -29.584 1.00 46.34 245 ASP A O 1
ATOM 1948 N N . TYR A 1 246 ? 10.449 -5.197 -28.335 1.00 51.03 246 TYR A N 1
ATOM 1949 C CA . TYR A 1 246 ? 10.318 -4.470 -27.066 1.00 51.03 246 TYR A CA 1
ATOM 1950 C C . TYR A 1 246 ? 11.633 -3.829 -26.584 1.00 51.03 246 TYR A C 1
ATOM 1952 O O . TYR A 1 246 ? 11.646 -3.111 -25.588 1.00 51.03 246 TYR A O 1
ATOM 1960 N N . ALA A 1 247 ? 12.751 -4.099 -27.267 1.00 44.97 247 ALA A N 1
ATOM 1961 C CA . ALA A 1 247 ? 14.091 -3.659 -26.876 1.00 44.97 247 ALA A CA 1
ATOM 1962 C C . ALA A 1 247 ? 14.361 -2.159 -27.113 1.00 44.97 247 ALA A C 1
ATOM 1964 O O . ALA A 1 247 ? 15.305 -1.623 -26.529 1.00 44.97 247 ALA A O 1
ATOM 1965 N N . GLU A 1 248 ? 13.532 -1.487 -27.918 1.00 50.84 248 GLU A N 1
ATOM 1966 C CA . GLU A 1 248 ? 13.584 -0.035 -28.161 1.00 50.84 248 GLU A CA 1
ATOM 1967 C C . GLU A 1 248 ? 12.487 0.727 -27.417 1.00 50.84 248 GLU A C 1
ATOM 1969 O O . GLU A 1 248 ? 12.077 1.815 -27.823 1.00 50.84 248 GLU A O 1
ATOM 1974 N N . GLU A 1 249 ? 11.962 0.174 -26.326 1.00 57.75 249 GLU A N 1
ATOM 1975 C CA . GLU A 1 249 ? 11.077 0.988 -25.518 1.00 57.75 249 GLU A CA 1
ATOM 1976 C C . GLU A 1 249 ? 11.842 2.164 -24.910 1.00 57.75 249 GLU A C 1
ATOM 1978 O O . GLU A 1 249 ? 12.812 2.003 -24.167 1.00 57.75 249 GLU A O 1
ATOM 1983 N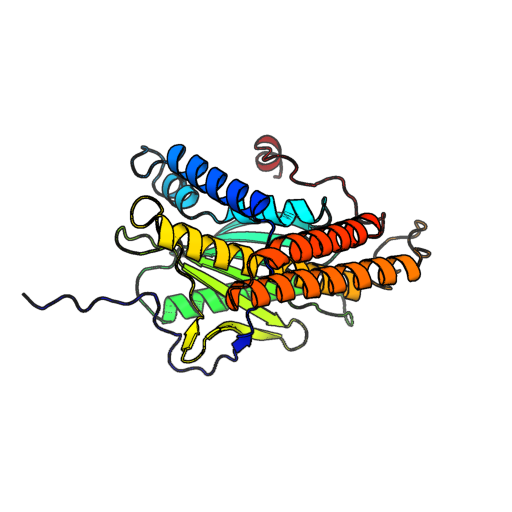 N . ASP A 1 250 ? 11.380 3.346 -25.298 1.00 67.50 250 ASP A N 1
ATOM 1984 C CA . ASP A 1 250 ? 11.989 4.634 -25.040 1.00 67.50 250 ASP A CA 1
ATOM 1985 C C . ASP A 1 250 ? 12.348 4.792 -23.556 1.00 67.50 250 ASP A C 1
ATOM 1987 O O . ASP A 1 250 ? 11.474 4.816 -22.683 1.00 67.50 250 ASP A O 1
ATOM 1991 N N . ALA A 1 251 ? 13.646 4.880 -23.255 1.00 74.00 251 ALA A N 1
ATOM 1992 C CA . ALA A 1 251 ? 14.136 5.132 -21.903 1.00 74.00 251 ALA A CA 1
ATOM 1993 C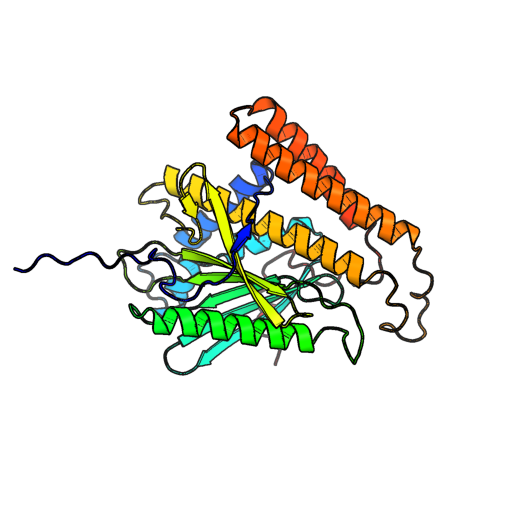 C . ALA A 1 251 ? 13.487 6.392 -21.301 1.00 74.00 251 ALA A C 1
ATOM 1995 O O . ALA A 1 251 ? 13.289 6.455 -20.086 1.00 74.00 251 ALA A O 1
ATOM 1996 N N . GLU A 1 252 ? 13.091 7.341 -22.155 1.00 81.56 252 GLU A N 1
ATOM 1997 C CA . GLU A 1 252 ? 12.339 8.532 -21.783 1.00 81.56 252 GLU A CA 1
ATOM 1998 C C . GLU A 1 252 ? 10.968 8.189 -21.185 1.00 81.56 252 GLU A C 1
ATOM 2000 O O . GLU A 1 252 ? 10.591 8.768 -20.171 1.00 81.56 252 GLU A O 1
ATOM 2005 N N . LYS A 1 253 ? 10.239 7.197 -21.716 1.00 81.44 253 LYS A N 1
ATOM 2006 C CA . LYS A 1 253 ? 8.932 6.788 -21.164 1.00 81.44 253 LYS A CA 1
ATOM 2007 C C . LYS A 1 253 ? 9.052 6.211 -19.759 1.00 81.44 253 LYS A C 1
ATOM 2009 O O . LYS A 1 253 ? 8.238 6.538 -18.896 1.00 81.44 253 LYS A O 1
ATOM 2014 N N . TRP A 1 254 ? 10.078 5.396 -19.512 1.00 86.31 254 TRP A N 1
ATOM 2015 C CA . TRP A 1 254 ? 10.375 4.905 -18.165 1.00 86.31 254 TRP A CA 1
ATOM 2016 C C . TRP A 1 254 ? 10.665 6.058 -17.209 1.00 86.31 254 TRP A C 1
ATOM 2018 O O . TRP A 1 254 ? 10.108 6.093 -16.114 1.00 86.31 254 TRP A O 1
ATOM 2028 N N . ASP A 1 255 ? 11.503 7.008 -17.624 1.00 90.06 255 ASP A N 1
ATOM 2029 C CA . ASP A 1 255 ? 11.863 8.160 -16.798 1.00 90.06 255 ASP A CA 1
ATOM 2030 C C . ASP A 1 255 ? 10.656 9.060 -16.513 1.00 90.06 255 ASP A C 1
ATOM 2032 O O . ASP A 1 255 ? 10.442 9.452 -15.367 1.00 90.06 255 ASP A O 1
ATOM 2036 N N . VAL A 1 256 ? 9.821 9.335 -17.517 1.00 91.62 256 VAL A N 1
ATOM 2037 C CA . VAL A 1 256 ? 8.571 10.092 -17.359 1.00 91.62 256 VAL A CA 1
ATOM 2038 C C . VAL A 1 256 ? 7.644 9.390 -16.366 1.00 91.62 256 VAL A C 1
ATOM 2040 O O . VAL A 1 256 ? 7.197 10.013 -15.401 1.00 91.62 256 VAL A O 1
ATOM 2043 N N . SER A 1 257 ? 7.403 8.090 -16.545 1.00 91.88 257 SER A N 1
ATOM 2044 C CA . SER A 1 257 ? 6.519 7.310 -15.675 1.00 91.88 257 SER A CA 1
ATOM 2045 C C . SER A 1 257 ? 7.019 7.261 -14.226 1.00 91.88 257 SER A C 1
ATOM 2047 O O . SER A 1 257 ? 6.263 7.556 -13.294 1.00 91.88 257 SER A O 1
ATOM 2049 N N . ILE A 1 258 ? 8.314 6.989 -14.024 1.00 94.50 258 ILE A N 1
ATOM 2050 C CA . ILE A 1 258 ? 8.946 6.963 -12.698 1.00 94.50 258 ILE A CA 1
ATOM 2051 C C . ILE A 1 258 ? 8.857 8.339 -12.029 1.00 94.50 258 ILE A C 1
ATOM 2053 O O . ILE A 1 258 ? 8.429 8.422 -10.877 1.00 94.50 258 ILE A O 1
ATOM 2057 N N . ASN A 1 259 ? 9.197 9.415 -12.746 1.00 96.62 259 ASN A N 1
ATOM 2058 C CA . ASN A 1 259 ? 9.138 10.777 -12.214 1.00 96.62 259 ASN A CA 1
ATOM 2059 C C . ASN A 1 259 ? 7.720 11.135 -11.754 1.00 96.62 259 ASN A C 1
ATOM 2061 O O . ASN A 1 259 ? 7.534 11.669 -10.660 1.00 96.62 259 ASN A O 1
ATOM 2065 N N . HIS A 1 260 ? 6.704 10.808 -12.554 1.00 97.81 260 HIS A N 1
ATOM 2066 C CA . HIS A 1 260 ? 5.313 11.060 -12.190 1.00 97.81 260 HIS A CA 1
ATOM 2067 C C . HIS A 1 260 ? 4.855 10.230 -10.983 1.00 97.81 260 HIS A C 1
ATOM 2069 O O . HIS A 1 260 ? 4.162 10.763 -10.115 1.00 97.81 260 HIS A O 1
ATOM 2075 N N . ALA A 1 261 ? 5.289 8.974 -10.856 1.00 97.19 261 ALA A N 1
ATOM 2076 C CA . ALA A 1 261 ? 4.977 8.159 -9.683 1.00 97.19 261 ALA A CA 1
ATOM 2077 C C . ALA A 1 261 ? 5.644 8.693 -8.403 1.00 97.19 261 ALA A C 1
ATOM 2079 O O . ALA A 1 261 ? 5.023 8.715 -7.339 1.00 97.19 261 ALA A O 1
ATOM 2080 N N . GLU A 1 262 ? 6.881 9.186 -8.493 1.00 98.12 262 GLU A N 1
ATOM 2081 C CA . GLU A 1 262 ? 7.566 9.837 -7.370 1.00 98.12 262 GLU A CA 1
ATOM 2082 C C . GLU A 1 262 ? 6.901 11.162 -6.969 1.00 98.12 262 GLU A C 1
ATOM 2084 O O . GLU A 1 262 ? 6.755 11.447 -5.775 1.00 98.12 262 GLU A O 1
ATOM 2089 N N . ILE A 1 263 ? 6.443 11.952 -7.949 1.00 98.38 263 ILE A N 1
ATOM 2090 C CA . ILE A 1 263 ? 5.636 13.155 -7.704 1.00 98.38 263 ILE A CA 1
ATOM 2091 C C . ILE A 1 263 ? 4.340 12.776 -6.984 1.00 98.38 263 ILE A C 1
ATOM 2093 O O . ILE A 1 263 ? 4.018 13.393 -5.967 1.00 98.38 263 ILE A O 1
ATOM 2097 N N . ALA A 1 264 ? 3.634 11.745 -7.455 1.00 98.38 264 ALA A N 1
ATOM 2098 C CA . ALA A 1 264 ? 2.418 11.252 -6.818 1.00 98.38 264 ALA A CA 1
ATOM 2099 C C . ALA A 1 264 ? 2.676 10.865 -5.353 1.00 98.38 264 ALA A C 1
ATOM 2101 O O . ALA A 1 264 ? 1.980 11.337 -4.454 1.00 98.38 264 ALA A O 1
ATOM 2102 N N . LEU A 1 265 ? 3.739 10.095 -5.085 1.00 98.25 265 LEU A N 1
ATOM 2103 C CA . LEU A 1 265 ? 4.122 9.685 -3.730 1.00 98.25 265 LEU A CA 1
ATOM 2104 C C . LEU A 1 265 ? 4.384 10.885 -2.824 1.00 98.25 265 LEU A C 1
ATOM 2106 O O . LEU A 1 265 ? 3.924 10.925 -1.680 1.00 98.25 265 LEU A O 1
ATOM 2110 N N . LYS A 1 266 ? 5.117 11.880 -3.332 1.00 98.19 266 LYS A N 1
ATOM 2111 C CA . LYS A 1 266 ? 5.387 13.114 -2.596 1.00 98.19 266 LYS A CA 1
ATOM 2112 C C . LYS A 1 266 ? 4.088 13.845 -2.258 1.00 98.19 266 LYS A C 1
ATOM 2114 O O . LYS A 1 266 ? 3.908 14.221 -1.103 1.00 98.19 266 LYS A O 1
ATOM 2119 N N . LYS A 1 267 ? 3.184 14.002 -3.227 1.00 98.19 267 LYS A N 1
ATOM 2120 C CA . LYS A 1 267 ? 1.899 14.694 -3.050 1.00 98.19 267 LYS A CA 1
ATOM 2121 C C . LYS A 1 267 ? 0.997 13.980 -2.047 1.00 98.19 267 LYS A C 1
ATOM 2123 O O . LYS A 1 267 ? 0.513 14.610 -1.112 1.00 98.19 267 LYS A O 1
ATOM 2128 N N . PHE A 1 268 ? 0.839 12.661 -2.138 1.00 97.94 268 PHE A N 1
ATOM 2129 C CA . PHE A 1 268 ? 0.004 11.926 -1.183 1.00 97.94 268 PHE A CA 1
ATOM 2130 C C . PHE A 1 268 ? 0.544 11.962 0.251 1.00 97.94 268 PHE A C 1
ATOM 2132 O O . PHE A 1 268 ? -0.239 12.042 1.204 1.00 97.94 268 PHE A O 1
ATOM 2139 N N . ARG A 1 269 ? 1.870 11.929 0.427 1.00 96.88 269 ARG A N 1
ATOM 2140 C CA . ARG A 1 269 ? 2.502 12.097 1.745 1.00 96.88 269 ARG A CA 1
ATOM 2141 C C . ARG A 1 269 ? 2.353 13.522 2.270 1.00 96.88 269 ARG A C 1
ATOM 2143 O O . ARG A 1 269 ? 1.999 13.699 3.431 1.00 96.88 269 ARG A O 1
ATOM 2150 N N . GLU A 1 270 ? 2.535 14.525 1.414 1.00 95.81 270 GLU A N 1
ATOM 2151 C CA . GLU A 1 270 ? 2.303 15.932 1.753 1.00 95.81 270 GLU A CA 1
ATOM 2152 C C . GLU A 1 270 ? 0.854 16.156 2.212 1.00 95.81 270 GLU A C 1
ATOM 2154 O O . GLU A 1 270 ? 0.617 16.752 3.262 1.00 95.81 270 GLU A O 1
ATOM 2159 N N . ALA A 1 271 ? -0.126 15.602 1.496 1.00 95.69 271 ALA A N 1
ATOM 2160 C CA . ALA A 1 271 ? -1.527 15.661 1.896 1.00 95.69 271 ALA A CA 1
ATOM 2161 C C . ALA A 1 271 ? -1.776 15.018 3.272 1.00 95.69 271 ALA A C 1
ATOM 2163 O O . ALA A 1 271 ? -2.542 15.558 4.077 1.00 95.69 271 ALA A O 1
ATOM 2164 N N . ALA A 1 272 ? -1.121 13.891 3.575 1.00 93.44 272 ALA A N 1
ATOM 2165 C CA . ALA A 1 272 ? -1.215 13.252 4.885 1.00 93.44 272 ALA A CA 1
ATOM 2166 C C . ALA A 1 272 ? -0.621 14.132 5.999 1.00 93.44 272 ALA A C 1
ATOM 2168 O O . ALA A 1 272 ? -1.216 14.244 7.074 1.00 93.44 272 ALA A O 1
ATOM 2169 N N . GLU A 1 273 ? 0.508 14.793 5.745 1.00 91.88 273 GLU A N 1
ATOM 2170 C CA . GLU A 1 273 ? 1.137 15.733 6.679 1.00 91.88 273 GLU A CA 1
ATOM 2171 C C . GLU A 1 273 ? 0.258 16.971 6.925 1.00 91.88 273 GLU A C 1
ATOM 2173 O O . GLU A 1 273 ? 0.034 17.353 8.077 1.00 91.88 273 GLU A O 1
ATOM 2178 N N . GLN A 1 274 ? -0.313 17.575 5.876 1.00 90.88 274 GLN A N 1
ATOM 2179 C CA . GLN A 1 274 ? -1.235 18.715 6.012 1.00 90.88 274 GLN A CA 1
ATOM 2180 C C . GLN A 1 274 ? -2.477 18.339 6.829 1.00 90.88 274 GLN A C 1
ATOM 2182 O O . GLN A 1 274 ? -2.900 19.100 7.706 1.00 90.88 274 GLN A O 1
ATOM 2187 N N . TYR A 1 275 ? -3.020 17.139 6.601 1.00 88.12 275 TYR A N 1
ATOM 2188 C CA . TYR A 1 275 ? -4.145 16.617 7.372 1.00 88.12 275 TYR A CA 1
ATOM 2189 C C . TYR A 1 275 ? -3.797 16.459 8.858 1.00 88.12 275 TYR A C 1
ATOM 2191 O O . TYR A 1 275 ? -4.559 16.893 9.722 1.00 88.12 275 TYR A O 1
ATOM 2199 N N . GLN A 1 276 ? -2.628 15.891 9.177 1.00 85.75 276 GLN A N 1
ATOM 2200 C CA . GLN A 1 276 ? -2.156 15.764 10.564 1.00 85.75 276 GLN A CA 1
ATOM 2201 C C . GLN A 1 276 ? -1.974 17.124 11.254 1.00 85.75 276 GLN A C 1
ATOM 2203 O O . GLN A 1 276 ? -2.171 17.229 12.464 1.00 85.75 276 GLN A O 1
ATOM 2208 N N . ASN A 1 277 ? -1.657 18.164 10.483 1.00 86.38 277 ASN A N 1
ATOM 2209 C CA . ASN A 1 277 ? -1.510 19.539 10.956 1.00 86.38 277 ASN A CA 1
ATOM 2210 C C . ASN A 1 277 ? -2.834 20.332 10.995 1.00 86.38 277 ASN A C 1
ATOM 2212 O O . ASN A 1 277 ? -2.816 21.528 11.284 1.00 86.38 277 ASN A O 1
ATOM 2216 N N . GLY A 1 278 ? -3.981 19.700 10.712 1.00 83.62 278 GLY A N 1
ATOM 2217 C CA . GLY A 1 278 ? -5.309 20.326 10.776 1.00 83.62 278 GLY A CA 1
ATOM 2218 C C . GLY A 1 278 ? -5.653 21.245 9.598 1.00 83.62 278 GLY A C 1
ATOM 2219 O O . GLY A 1 278 ? -6.648 21.966 9.651 1.00 83.62 278 GLY A O 1
ATOM 2220 N N . ARG A 1 279 ? -4.861 21.232 8.520 1.00 81.25 279 ARG A N 1
ATOM 2221 C CA . ARG A 1 279 ? -5.070 22.062 7.322 1.00 81.25 279 ARG A CA 1
ATOM 2222 C C . ARG A 1 279 ? -5.888 21.297 6.284 1.00 81.25 279 ARG A C 1
ATOM 2224 O O . ARG A 1 279 ? -5.361 20.808 5.291 1.00 81.25 279 ARG A O 1
ATOM 2231 N N . LEU A 1 280 ? -7.186 21.165 6.552 1.00 76.62 280 LEU A N 1
ATOM 2232 C CA . LEU A 1 280 ? -8.081 20.299 5.774 1.00 76.62 280 LEU A CA 1
ATOM 2233 C C . LEU A 1 280 ? -8.357 20.817 4.354 1.00 76.62 280 LEU A C 1
ATOM 2235 O O . LEU A 1 280 ? -8.404 20.015 3.430 1.00 76.62 280 LEU A O 1
ATOM 2239 N N . GLY A 1 281 ? -8.489 22.137 4.170 1.00 72.81 281 GLY A N 1
ATOM 2240 C CA . GLY A 1 281 ? -8.905 22.727 2.889 1.00 72.81 281 GLY A CA 1
ATOM 2241 C C . GLY A 1 281 ? -7.938 22.486 1.725 1.00 72.81 281 GLY A C 1
ATOM 2242 O O . GLY A 1 281 ? -8.390 22.299 0.609 1.00 72.81 281 GLY A O 1
ATOM 2243 N N . CYS A 1 282 ? -6.628 22.421 1.982 1.00 80.50 282 CYS A N 1
ATOM 2244 C CA . CYS A 1 282 ? -5.620 22.165 0.943 1.00 80.50 282 CYS A CA 1
ATOM 2245 C C . CYS A 1 282 ? -5.344 20.668 0.731 1.00 80.50 282 CYS A C 1
ATOM 2247 O O . CYS A 1 282 ? -4.559 20.304 -0.135 1.00 80.50 282 CYS A O 1
ATOM 2249 N N . CYS A 1 283 ? -5.912 19.791 1.567 1.00 87.38 283 CYS A N 1
ATOM 2250 C CA . CYS A 1 283 ? -5.606 18.364 1.530 1.00 87.38 283 CYS A CA 1
ATOM 2251 C C . CYS A 1 283 ? -6.183 17.714 0.269 1.00 87.38 283 CYS A C 1
ATOM 2253 O O . CYS A 1 283 ? -5.465 16.988 -0.411 1.00 87.38 283 CYS A O 1
ATOM 2255 N N . ASP A 1 284 ? -7.445 18.004 -0.055 1.00 87.50 284 ASP A N 1
ATOM 2256 C CA . ASP A 1 284 ? -8.120 17.396 -1.204 1.00 87.50 284 ASP A CA 1
ATOM 2257 C C . ASP A 1 284 ? -7.497 17.849 -2.536 1.00 87.50 284 ASP A C 1
ATOM 2259 O O . ASP A 1 284 ? -7.273 17.007 -3.403 1.00 87.50 284 ASP A O 1
ATOM 2263 N N . ASP A 1 285 ? -7.100 19.121 -2.657 1.00 92.38 285 ASP A N 1
ATOM 2264 C CA . ASP A 1 285 ? -6.397 19.638 -3.842 1.00 92.38 285 ASP A CA 1
ATOM 2265 C C . ASP A 1 285 ? -5.054 18.918 -4.066 1.00 92.38 285 ASP A C 1
ATOM 2267 O O . ASP A 1 285 ? -4.757 18.461 -5.169 1.00 92.38 285 ASP A O 1
ATOM 2271 N N . ILE A 1 286 ? -4.254 18.738 -3.006 1.00 96.50 286 ILE A N 1
ATOM 2272 C CA . ILE A 1 286 ? -2.962 18.033 -3.092 1.00 96.50 286 ILE A CA 1
ATOM 2273 C C . ILE A 1 286 ? -3.166 16.553 -3.442 1.00 96.5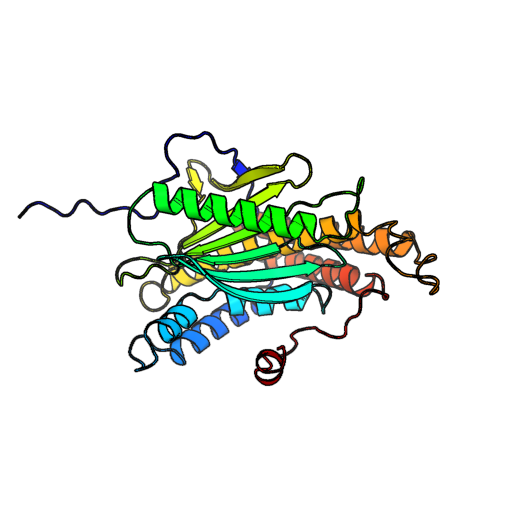0 286 ILE A C 1
ATOM 2275 O O . ILE A 1 286 ? -2.372 15.973 -4.185 1.00 96.50 286 ILE A O 1
ATOM 2279 N N . VAL A 1 287 ? -4.214 15.924 -2.904 1.00 95.81 287 VAL A N 1
ATOM 2280 C CA . VAL A 1 287 ? -4.562 14.540 -3.248 1.00 95.81 287 VAL A CA 1
ATOM 2281 C C . VAL A 1 287 ? -4.957 14.430 -4.718 1.00 95.81 287 VAL A C 1
ATOM 2283 O O . VAL A 1 287 ? -4.543 13.476 -5.371 1.00 95.81 287 VAL A O 1
ATOM 2286 N N . GLU A 1 288 ? -5.704 15.395 -5.253 1.00 95.25 288 GLU A N 1
ATOM 2287 C CA . GLU A 1 288 ? -6.086 15.423 -6.666 1.00 95.25 288 GLU A CA 1
ATOM 2288 C C . GLU A 1 288 ? -4.864 15.602 -7.578 1.00 95.25 288 GLU A C 1
ATOM 2290 O O . GLU A 1 288 ? -4.696 14.846 -8.532 1.00 95.25 288 GLU A O 1
ATOM 2295 N N . GLU A 1 289 ? -3.939 16.504 -7.238 1.00 97.25 289 GLU A N 1
ATOM 2296 C CA . GLU A 1 289 ? -2.649 16.620 -7.935 1.00 97.25 289 GLU A CA 1
ATOM 2297 C C . GLU A 1 289 ? -1.851 15.304 -7.890 1.00 97.25 289 GLU A C 1
ATOM 2299 O O . GLU A 1 289 ? -1.250 14.890 -8.885 1.00 97.25 289 GLU A O 1
ATOM 2304 N N . GLY A 1 290 ? -1.858 14.617 -6.742 1.00 97.75 290 GLY A N 1
ATOM 2305 C CA . GLY A 1 290 ? -1.243 13.299 -6.586 1.00 97.75 290 GLY A CA 1
ATOM 2306 C C . GLY A 1 290 ? -1.894 12.235 -7.470 1.00 97.75 290 GLY A C 1
ATOM 2307 O O . GLY A 1 290 ? -1.190 11.438 -8.091 1.00 97.75 290 GLY A O 1
ATOM 2308 N N . MET A 1 291 ? -3.225 12.243 -7.581 1.00 97.00 291 MET A N 1
ATOM 2309 C CA . MET A 1 291 ? -3.975 11.338 -8.456 1.00 97.00 291 MET A CA 1
ATOM 2310 C C . MET A 1 291 ? -3.701 11.612 -9.932 1.00 97.00 291 MET A C 1
ATOM 2312 O O . MET A 1 291 ? -3.508 10.663 -10.688 1.00 97.00 291 MET A O 1
ATOM 2316 N N . GLN A 1 292 ? -3.635 12.879 -10.342 1.00 97.56 292 GLN A N 1
ATOM 2317 C CA . GLN A 1 292 ? -3.265 13.254 -11.706 1.00 97.56 292 GLN A CA 1
ATOM 2318 C C . GLN A 1 292 ? -1.860 12.756 -12.043 1.00 97.56 292 GLN A C 1
ATOM 2320 O O . GLN A 1 292 ? -1.675 12.105 -13.066 1.00 97.56 292 GLN A O 1
ATOM 2325 N N . ALA A 1 293 ? -0.890 12.968 -11.149 1.00 97.81 293 ALA A N 1
ATOM 2326 C CA . ALA A 1 293 ? 0.462 12.453 -11.331 1.00 97.81 293 ALA A CA 1
ATOM 2327 C C . ALA A 1 293 ? 0.495 10.916 -11.401 1.00 97.81 293 ALA A C 1
ATOM 2329 O O . ALA A 1 293 ? 1.177 10.363 -12.262 1.00 97.81 293 ALA A O 1
ATOM 2330 N N . LEU A 1 294 ? -0.271 10.214 -10.557 1.00 97.00 294 LEU A N 1
ATOM 2331 C CA . LEU A 1 294 ? -0.368 8.754 -10.612 1.00 97.00 294 LEU A CA 1
ATOM 2332 C C . LEU A 1 294 ? -0.973 8.274 -11.937 1.00 97.00 294 LEU A C 1
ATOM 2334 O O . LEU A 1 294 ? -0.434 7.356 -12.549 1.00 97.00 294 LEU A O 1
ATOM 2338 N N . ASN A 1 295 ? -2.051 8.905 -12.405 1.00 95.38 295 ASN A N 1
ATOM 2339 C CA . ASN A 1 295 ? -2.667 8.570 -13.688 1.00 95.38 295 ASN A CA 1
ATOM 2340 C C . ASN A 1 295 ? -1.672 8.765 -14.833 1.00 95.38 295 ASN A C 1
ATOM 2342 O O . ASN A 1 295 ? -1.489 7.848 -15.627 1.00 95.38 295 ASN A O 1
ATOM 2346 N N . THR A 1 296 ? -0.944 9.886 -14.859 1.00 94.75 296 THR A N 1
ATOM 2347 C CA . THR A 1 296 ? 0.106 10.112 -15.858 1.00 94.75 296 THR A CA 1
ATOM 2348 C C . THR A 1 296 ? 1.197 9.047 -15.779 1.00 94.75 296 THR A C 1
ATOM 2350 O O . THR A 1 296 ? 1.643 8.557 -16.815 1.00 94.75 296 THR A O 1
ATOM 2353 N N . ALA A 1 297 ? 1.617 8.635 -14.577 1.00 93.88 297 ALA A N 1
ATOM 2354 C CA . ALA A 1 297 ? 2.602 7.567 -14.409 1.00 93.88 297 ALA A CA 1
ATOM 2355 C C . ALA A 1 297 ? 2.111 6.236 -14.999 1.00 93.88 297 ALA A C 1
ATOM 2357 O O . ALA A 1 297 ? 2.849 5.556 -15.711 1.00 93.88 297 ALA A O 1
ATOM 2358 N N . VAL A 1 298 ? 0.855 5.879 -14.740 1.00 91.62 298 VAL A N 1
ATOM 2359 C CA . VAL A 1 298 ? 0.234 4.643 -15.228 1.00 91.62 298 VAL A CA 1
ATOM 2360 C C . VAL A 1 298 ? 0.009 4.684 -16.744 1.00 91.62 298 VAL A C 1
ATOM 2362 O O . VAL A 1 298 ? 0.281 3.709 -17.438 1.00 91.62 298 VAL A O 1
ATOM 2365 N N . GLU A 1 299 ? -0.431 5.815 -17.288 1.00 89.75 299 GLU A N 1
ATOM 2366 C CA . GLU A 1 299 ? -0.683 5.989 -18.723 1.00 89.75 299 GLU A CA 1
ATOM 2367 C C . GLU A 1 299 ? 0.605 6.011 -19.549 1.00 89.75 299 GLU A C 1
ATOM 2369 O O . GLU A 1 299 ? 0.648 5.431 -20.635 1.00 89.75 299 GLU A O 1
ATOM 2374 N N . SER A 1 300 ? 1.658 6.633 -19.011 1.00 88.19 300 SER A N 1
ATOM 2375 C CA . SER A 1 300 ? 3.004 6.629 -19.598 1.00 88.19 300 SER A CA 1
ATOM 2376 C C . SER A 1 300 ? 3.773 5.335 -19.335 1.00 88.19 300 SER A C 1
ATOM 2378 O O . SER A 1 300 ? 4.857 5.155 -19.896 1.00 88.19 300 SER A O 1
ATOM 2380 N N . SER A 1 301 ? 3.226 4.425 -18.516 1.00 84.06 301 SER A N 1
ATOM 2381 C CA . SER A 1 301 ? 3.869 3.145 -18.252 1.00 84.06 301 SER A CA 1
ATOM 2382 C C . SER A 1 301 ? 3.975 2.317 -19.535 1.00 84.06 301 SER A C 1
ATOM 2384 O O . SER A 1 301 ? 3.055 2.309 -20.363 1.00 84.06 301 SER A O 1
ATOM 2386 N N . PRO A 1 302 ? 5.083 1.589 -19.687 1.00 74.50 302 PRO A N 1
ATOM 2387 C CA . PRO A 1 302 ? 5.385 0.866 -20.906 1.00 74.50 302 PRO A CA 1
ATOM 2388 C C . PRO A 1 302 ? 4.352 -0.204 -21.271 1.00 74.50 302 PRO A C 1
ATOM 2390 O O . PRO A 1 302 ? 3.774 -0.882 -20.418 1.00 74.50 302 PRO A O 1
ATOM 2393 N N . GLY A 1 303 ? 4.086 -0.314 -22.573 1.00 66.00 303 GLY A N 1
ATOM 2394 C CA . GLY A 1 303 ? 2.908 -0.993 -23.119 1.00 66.00 303 GLY A CA 1
ATOM 2395 C C . GLY A 1 303 ? 3.059 -2.506 -23.256 1.00 66.00 303 GLY A C 1
ATOM 2396 O O . GLY A 1 303 ? 2.054 -3.198 -23.413 1.00 66.00 303 GLY A O 1
ATOM 2397 N N . TRP A 1 304 ? 4.287 -3.035 -23.185 1.00 64.81 304 TRP A N 1
ATOM 2398 C CA . TRP A 1 304 ? 4.520 -4.484 -23.256 1.00 64.81 304 TRP A CA 1
ATOM 2399 C C . TRP A 1 304 ? 4.048 -5.227 -22.020 1.00 64.81 304 TRP A C 1
ATOM 2401 O O . TRP A 1 304 ? 3.891 -6.445 -22.086 1.00 64.81 304 TRP A O 1
ATOM 2411 N N . TYR A 1 305 ? 3.833 -4.535 -20.897 1.00 62.16 305 TYR A N 1
ATOM 2412 C CA . TYR A 1 305 ? 3.257 -5.176 -19.732 1.00 62.16 305 TYR A CA 1
ATOM 2413 C C . TYR A 1 305 ? 1.772 -5.438 -20.008 1.00 62.16 305 TYR A C 1
ATOM 2415 O O . TYR A 1 305 ? 1.001 -4.479 -20.112 1.00 62.16 305 TYR A O 1
ATOM 2423 N N . PRO A 1 306 ? 1.341 -6.705 -20.179 1.00 56.91 306 PRO A N 1
ATOM 2424 C CA . PRO A 1 306 ? 0.015 -6.949 -20.725 1.00 56.91 306 PRO A CA 1
ATOM 2425 C C . PRO A 1 306 ? -1.058 -6.404 -19.771 1.00 56.91 306 PRO A C 1
ATOM 2427 O O . PRO A 1 306 ? -1.083 -6.731 -18.584 1.00 56.91 306 PRO A O 1
ATOM 2430 N N . ARG A 1 307 ? -1.969 -5.575 -20.272 1.00 56.06 307 ARG A N 1
ATOM 2431 C CA . ARG A 1 307 ? -3.048 -4.997 -19.450 1.00 56.06 307 ARG A CA 1
ATOM 2432 C C . ARG A 1 307 ? -4.227 -5.958 -19.233 1.00 56.06 307 ARG A C 1
ATOM 2434 O O . ARG A 1 307 ? -5.208 -5.608 -18.589 1.00 56.06 307 ARG A O 1
ATOM 2441 N N . GLU A 1 308 ? -4.133 -7.176 -19.767 1.00 48.12 308 GLU A N 1
ATOM 2442 C CA . GLU A 1 308 ? -5.281 -8.063 -20.002 1.00 48.12 308 GLU A CA 1
ATOM 2443 C C . GLU A 1 308 ? -5.932 -8.666 -18.746 1.00 48.12 308 GLU A C 1
ATOM 2445 O O . GLU A 1 308 ? -7.038 -9.172 -18.852 1.00 48.12 308 GLU A O 1
ATOM 2450 N N . ASN A 1 309 ? -5.343 -8.542 -17.550 1.00 43.12 309 ASN A N 1
ATOM 2451 C CA . ASN A 1 309 ? -5.886 -9.160 -16.329 1.00 43.12 309 ASN A CA 1
ATOM 2452 C C . ASN A 1 309 ? -6.046 -8.170 -15.163 1.00 43.12 309 ASN A C 1
ATOM 2454 O O . ASN A 1 309 ? -5.694 -8.486 -14.025 1.00 43.12 309 ASN A O 1
ATOM 2458 N N . ALA A 1 310 ? -6.550 -6.956 -15.405 1.00 42.22 310 ALA A N 1
ATOM 2459 C CA . ALA A 1 310 ? -7.101 -6.202 -14.279 1.00 42.22 310 ALA A CA 1
ATOM 2460 C C . ALA A 1 310 ? -8.299 -6.973 -13.711 1.00 42.22 310 ALA A C 1
ATOM 2462 O O . ALA A 1 310 ? -9.253 -7.243 -14.443 1.00 42.22 310 ALA A O 1
ATOM 2463 N N . MET A 1 311 ? -8.296 -7.238 -12.398 1.00 40.69 311 MET A N 1
ATOM 2464 C CA . MET A 1 311 ? -9.535 -7.472 -11.647 1.00 40.69 311 MET A CA 1
ATOM 2465 C C . MET A 1 311 ? -10.368 -6.187 -11.704 1.00 40.69 311 MET A C 1
ATOM 2467 O O . MET A 1 311 ? -10.388 -5.382 -10.779 1.00 40.69 311 MET A O 1
ATOM 2471 N N . THR A 1 312 ? -11.022 -5.958 -12.836 1.00 37.00 312 THR A N 1
ATOM 2472 C CA . THR A 1 312 ? -12.062 -4.935 -12.981 1.00 37.00 312 THR A CA 1
ATOM 2473 C C . THR A 1 312 ? -13.363 -5.397 -12.320 1.00 37.00 312 THR A C 1
ATOM 2475 O O . THR A 1 312 ? -14.258 -4.591 -12.096 1.00 37.00 312 THR A O 1
ATOM 2478 N N . HIS A 1 313 ? -13.455 -6.689 -11.990 1.00 36.91 313 HIS A N 1
ATOM 2479 C CA . HIS A 1 313 ? -14.566 -7.336 -11.310 1.00 36.91 313 HIS A CA 1
ATOM 2480 C C . HIS A 1 313 ? -14.081 -8.631 -10.631 1.00 36.91 313 HIS A C 1
ATOM 2482 O O . HIS A 1 313 ? -13.168 -9.294 -11.121 1.00 36.91 313 HIS A O 1
ATOM 2488 N N . TRP A 1 314 ? -14.684 -8.985 -9.492 1.00 39.16 314 TRP A N 1
ATOM 2489 C CA . TRP A 1 314 ? -14.495 -10.289 -8.851 1.00 39.16 314 TRP A CA 1
ATOM 2490 C C . TRP A 1 314 ? -15.189 -11.354 -9.708 1.00 39.16 314 TRP A C 1
ATOM 2492 O O . TRP A 1 314 ? -16.418 -11.442 -9.704 1.00 39.16 314 TRP A O 1
ATOM 2502 N N . ASN A 1 315 ? -14.422 -12.123 -10.480 1.00 36.97 315 ASN A N 1
ATOM 2503 C CA . ASN A 1 315 ? -14.958 -13.182 -11.328 1.00 36.97 315 ASN A CA 1
ATOM 2504 C C . ASN A 1 315 ? -14.752 -14.552 -10.665 1.00 36.97 315 ASN A C 1
ATOM 2506 O O . ASN A 1 315 ? -13.640 -15.074 -10.621 1.00 36.97 315 ASN A O 1
ATOM 2510 N N . VAL A 1 316 ? -15.837 -15.129 -10.145 1.00 37.19 316 VAL A N 1
ATOM 2511 C CA . VAL A 1 316 ? -15.831 -16.446 -9.484 1.00 37.19 316 VAL A CA 1
ATOM 2512 C C . VAL A 1 316 ? -15.443 -17.561 -10.468 1.00 37.19 316 VAL A C 1
ATOM 2514 O O . VAL A 1 316 ? -14.763 -18.507 -10.080 1.00 37.19 316 VAL A O 1
ATOM 2517 N N . ASP A 1 317 ? -15.763 -17.409 -11.757 1.00 33.75 317 ASP A N 1
ATOM 2518 C CA . ASP A 1 317 ? -15.511 -18.434 -12.779 1.00 33.75 317 ASP A CA 1
ATOM 2519 C C . ASP A 1 317 ? -14.029 -18.554 -13.177 1.00 33.75 317 ASP A C 1
ATOM 2521 O O . ASP A 1 317 ? -13.621 -19.571 -13.742 1.00 33.75 317 ASP A O 1
ATOM 2525 N N . GLU A 1 318 ? -13.199 -17.540 -12.904 1.00 37.75 318 GLU A N 1
ATOM 2526 C CA . GLU A 1 318 ? -11.749 -17.614 -13.147 1.00 37.75 318 GLU A CA 1
ATOM 2527 C C . GLU A 1 318 ? -10.990 -18.331 -12.025 1.00 37.75 318 GLU A C 1
ATOM 2529 O O . GLU A 1 318 ? -9.908 -18.872 -12.270 1.00 37.75 318 GLU A O 1
ATOM 2534 N N . ILE A 1 319 ? -11.557 -18.364 -10.816 1.00 37.72 319 ILE A N 1
ATOM 2535 C CA . ILE A 1 319 ? -10.972 -19.032 -9.647 1.00 37.72 319 ILE A CA 1
ATOM 2536 C C . ILE A 1 319 ? -11.130 -20.553 -9.777 1.00 37.72 319 ILE A C 1
ATOM 2538 O O . ILE A 1 319 ? -10.181 -21.288 -9.519 1.00 37.72 319 ILE A O 1
ATOM 2542 N N . ASP A 1 320 ? -12.277 -21.019 -10.276 1.00 33.06 320 ASP A N 1
ATOM 2543 C CA . ASP A 1 320 ? -12.581 -22.450 -10.435 1.00 33.06 320 ASP A CA 1
ATOM 2544 C C . ASP A 1 320 ? -11.939 -23.101 -11.677 1.00 33.06 320 ASP A C 1
ATOM 2546 O O . ASP A 1 320 ? -12.027 -24.315 -11.865 1.00 33.06 320 ASP A O 1
ATOM 2550 N N . ARG A 1 321 ? -11.295 -22.320 -12.557 1.00 30.56 321 ARG A N 1
ATOM 2551 C CA . ARG A 1 321 ? -10.754 -22.808 -13.843 1.00 30.56 321 ARG A CA 1
ATOM 2552 C C . ARG A 1 321 ? -9.240 -22.973 -13.900 1.00 30.56 321 ARG A C 1
ATOM 2554 O O . ARG A 1 321 ? -8.725 -23.326 -14.963 1.00 30.56 321 ARG A O 1
ATOM 2561 N N . ARG A 1 322 ? -8.510 -22.742 -12.808 1.00 30.84 322 ARG A N 1
ATOM 2562 C CA . ARG A 1 322 ? -7.072 -23.048 -12.765 1.00 30.84 322 ARG A CA 1
ATOM 2563 C C . ARG A 1 322 ? -6.866 -24.377 -12.024 1.00 30.84 322 ARG A C 1
ATOM 2565 O O . ARG A 1 322 ? -7.386 -24.499 -10.920 1.00 30.84 322 ARG A O 1
ATOM 2572 N N . PRO A 1 323 ? -6.210 -25.365 -12.661 1.00 32.91 323 PRO A N 1
ATOM 2573 C CA . PRO A 1 323 ? -6.114 -26.738 -12.162 1.00 32.91 323 PRO A CA 1
ATOM 2574 C C . PRO A 1 323 ? -5.366 -26.867 -10.836 1.00 32.91 323 PRO A C 1
ATOM 2576 O O . PRO A 1 323 ? -4.476 -26.024 -10.571 1.00 32.91 323 PRO A O 1
#